Protein AF-A0AAP2DSG3-F1 (afdb_monomer)

pLDDT: mean 84.98, std 12.21, range [45.34, 97.38]

Foldseek 3Di:
DDDDAFPCRQCPDPVCPVVVVVVVVVVLVVQLVVVCVVVVWDKDKDADPDCPQQFGIWIATPVRAIEGEHEAEDEPVDPDFWDKGFLQQQFDALVCQLLLVADSVLHHNHHYWYKYWYWYQDRVVRDIDIWIWIDHNLLLCLCCPPVVDPLSVVQSVVSRVVDRIDIGGPVSIQTDDGSNLVCVCSPPPPPDCLVVLSSLLSCLVNNPDDDPVCVVVNVVSSVVNVVSSVVD

Organism: NCBI:txid2782349

Nearest PDB structures (foldseek):
  1b96-assembly1_B  TM=4.500E-01  e=2.497E-03  Escherichia coli
  1suz-assembly1_A  TM=4.635E-01  e=6.061E-03  Escherichia coli
  1b97-assembly1_B  TM=4.432E-01  e=5.714E-03  Escherichia coli
  4qbn-assembly1_A  TM=4.841E-01  e=3.182E-01  Salmonella phage SETP3
  3dnx-assembly1_A-2  TM=7.212E-01  e=1.875E+00  Ruegeria pomeroyi

Sequence (232 aa):
MSRKVSIREYITMPGNTLVREDFTTSYIINEIKLFAIIKQRRIKIYEQEIDIEGCDLIIEDDTDLARKFQLKSVIEGGKRKSFEIHSSILLPDIFRCSDYGFDNVICPRTMGGVIMLVIHPNEKEKKVSLTYRYTDFNVISYLANYKKQIPAIGLIKKLMSQDRKVDLPSSLFIPLSSAGSLLRIAGFFNECEFDYWCNQFNKLHYGRQQSRDREGEIQNLLGKMSTYIEGL

Secondary structure (DSSP, 8-state):
------HHHHHH-GGGHHHHHHHHHHHHHHHHHHHHHHTT---EEEE-SS-SSS-SEEEE-TTS-EEEEEEEEEETT----EEEEEGGGGSPPTTTGGGGT--GGGS-SS-EEEEEEEEEEETTTTEEEEEEEEE-HHHHHHHHHTS--HHHHHHHHHHHTT-SEEEEEGGGPEEESSHHHHHHHTTTT----HHHHHHHHHHHHHSS---TTHHHHHHHHHHHHHHHHHT-

Structure (mmCIF, N/CA/C/O backbone):
data_AF-A0AAP2DSG3-F1
#
_entry.id   AF-A0AAP2DSG3-F1
#
loop_
_atom_site.group_PDB
_atom_site.id
_atom_site.type_symbol
_atom_site.label_atom_id
_atom_site.label_alt_id
_atom_site.label_comp_id
_atom_site.label_asym_id
_atom_site.label_entity_id
_atom_site.label_seq_id
_atom_site.pdbx_PDB_ins_code
_atom_site.Cartn_x
_atom_site.Cartn_y
_atom_site.Cartn_z
_atom_site.occupancy
_atom_site.B_iso_or_equiv
_atom_site.auth_seq_id
_atom_site.auth_comp_id
_atom_site.auth_asym_id
_atom_site.auth_atom_id
_atom_site.pdbx_PDB_model_num
ATOM 1 N N . MET A 1 1 ? -22.970 -8.724 35.663 1.00 45.34 1 MET A N 1
ATOM 2 C CA . MET A 1 1 ? -22.621 -7.456 34.983 1.00 45.34 1 MET A CA 1
ATOM 3 C C . MET A 1 1 ? -21.504 -7.743 33.998 1.00 45.34 1 MET A C 1
ATOM 5 O O . MET A 1 1 ? -20.474 -8.249 34.422 1.00 45.34 1 MET A O 1
ATOM 9 N N . SER A 1 2 ? -21.722 -7.504 32.703 1.00 59.31 2 SER A N 1
ATOM 10 C CA . SER A 1 2 ? -20.669 -7.688 31.695 1.00 59.31 2 SER A CA 1
ATOM 11 C C . SER A 1 2 ? -19.570 -6.642 31.906 1.00 59.31 2 SER A C 1
ATOM 13 O O . SER A 1 2 ? -19.870 -5.450 32.022 1.00 59.31 2 SER A O 1
ATOM 15 N N . ARG A 1 3 ? -18.311 -7.082 32.010 1.00 75.12 3 ARG A N 1
ATOM 16 C CA . ARG A 1 3 ? -17.147 -6.193 32.126 1.00 75.12 3 ARG A CA 1
ATOM 17 C C . ARG A 1 3 ? -17.094 -5.319 30.871 1.00 75.12 3 ARG A C 1
ATOM 19 O O . ARG A 1 3 ? -17.002 -5.846 29.768 1.00 75.12 3 ARG A O 1
ATOM 26 N N . LYS A 1 4 ? -17.140 -3.991 31.030 1.00 77.50 4 LYS A N 1
ATOM 27 C CA . LYS A 1 4 ? -16.898 -3.069 29.912 1.00 77.50 4 LYS A CA 1
ATOM 28 C C . LYS A 1 4 ? -15.439 -3.212 29.479 1.00 77.50 4 LYS A C 1
ATOM 30 O O . LYS A 1 4 ? -14.542 -2.898 30.255 1.00 77.50 4 LYS A O 1
ATOM 35 N N . VAL A 1 5 ? -15.239 -3.726 28.273 1.00 82.50 5 VAL A N 1
ATOM 36 C CA . VAL A 1 5 ? -13.934 -3.845 27.613 1.00 82.50 5 VAL A CA 1
ATOM 37 C C . VAL A 1 5 ? -13.588 -2.486 27.000 1.00 82.50 5 VAL A C 1
ATOM 39 O O . VAL A 1 5 ? -14.473 -1.827 26.445 1.00 82.50 5 VAL A O 1
ATOM 42 N N . SER A 1 6 ? -12.340 -2.033 27.137 1.00 86.81 6 SER A N 1
ATOM 43 C CA . SER A 1 6 ? -11.889 -0.782 26.504 1.00 86.81 6 SER A CA 1
ATOM 44 C C . SER A 1 6 ? -11.794 -0.926 24.978 1.00 86.81 6 SER A C 1
ATOM 46 O O . SER A 1 6 ? -11.780 -2.043 24.456 1.00 86.81 6 SER A O 1
ATOM 48 N N . ILE A 1 7 ? -11.724 0.181 24.230 1.00 85.94 7 ILE A N 1
ATOM 49 C CA . ILE A 1 7 ? -11.651 0.113 22.756 1.00 85.94 7 ILE A CA 1
ATOM 50 C C . ILE A 1 7 ? -10.361 -0.588 22.322 1.00 85.94 7 ILE A C 1
ATOM 52 O O . ILE A 1 7 ? -10.379 -1.461 21.455 1.00 85.94 7 ILE A O 1
ATOM 56 N N . ARG A 1 8 ? -9.238 -0.246 22.957 1.00 86.25 8 ARG A N 1
ATOM 57 C CA . ARG A 1 8 ? -7.937 -0.863 22.716 1.00 86.25 8 ARG A CA 1
ATOM 58 C C . ARG A 1 8 ? -7.942 -2.335 23.086 1.00 86.25 8 ARG A C 1
ATOM 60 O O . ARG A 1 8 ? -7.390 -3.135 22.336 1.00 86.25 8 ARG A O 1
ATOM 67 N N . GLU A 1 9 ? -8.550 -2.710 24.209 1.00 87.38 9 GLU A N 1
ATOM 68 C CA . GLU A 1 9 ? -8.690 -4.123 24.568 1.00 87.38 9 GLU A CA 1
ATOM 69 C C . GLU A 1 9 ? -9.501 -4.857 23.495 1.00 87.38 9 GLU A C 1
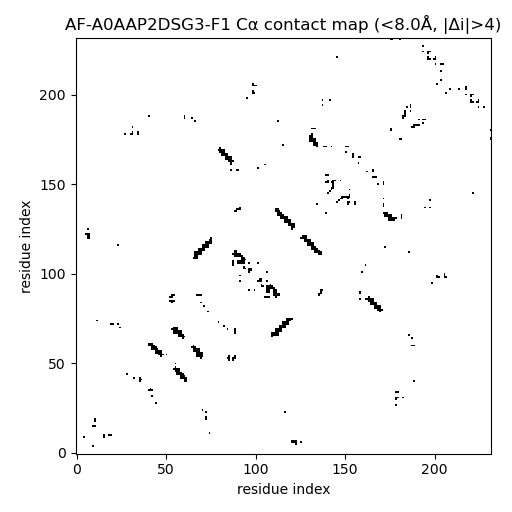ATOM 71 O O . GLU A 1 9 ? -9.017 -5.841 22.948 1.00 87.38 9 GLU A O 1
ATOM 76 N N . TYR A 1 10 ? -10.665 -4.332 23.102 1.00 88.62 10 TYR A N 1
ATOM 77 C CA . TYR A 1 10 ? -11.526 -4.969 22.106 1.00 88.62 10 TYR A CA 1
ATOM 78 C C . TYR A 1 10 ? -10.825 -5.121 20.751 1.00 88.62 10 TYR A C 1
ATOM 80 O O . TYR A 1 10 ? -10.826 -6.200 20.164 1.00 88.62 10 TYR A O 1
ATOM 88 N N . ILE A 1 11 ? -10.156 -4.075 20.267 1.00 86.06 11 ILE A N 1
ATOM 89 C CA . ILE A 1 11 ? -9.447 -4.109 18.985 1.00 86.06 11 ILE A CA 1
ATOM 90 C C . ILE A 1 11 ? -8.210 -5.009 19.053 1.00 86.06 11 ILE A C 1
ATOM 92 O O . ILE A 1 11 ? -7.900 -5.654 18.061 1.00 86.06 11 ILE A O 1
ATOM 96 N N . THR A 1 12 ? -7.499 -5.110 20.179 1.00 85.62 12 THR A N 1
ATOM 97 C CA . THR A 1 12 ? -6.291 -5.959 20.276 1.00 85.62 12 THR A CA 1
ATOM 98 C C . THR A 1 12 ? -6.597 -7.445 20.492 1.00 85.62 12 THR A C 1
ATOM 100 O O . THR A 1 12 ? -5.692 -8.269 20.346 1.00 85.62 12 THR A O 1
ATOM 103 N N . MET A 1 13 ? -7.846 -7.817 20.797 1.00 88.94 13 MET A N 1
ATOM 104 C CA . MET A 1 13 ? -8.220 -9.214 21.030 1.00 88.94 13 MET A CA 1
ATOM 105 C C . MET A 1 13 ? -7.909 -10.104 19.809 1.00 88.94 13 MET A C 1
ATOM 107 O O . MET A 1 13 ? -8.277 -9.756 18.678 1.00 88.94 13 MET A O 1
ATOM 111 N N . PRO A 1 14 ? -7.271 -11.278 20.007 1.00 84.38 14 PRO A N 1
ATOM 112 C CA . PRO A 1 14 ? -6.975 -12.212 18.920 1.00 84.38 14 PRO A CA 1
ATOM 113 C C . PRO A 1 14 ? -8.212 -12.654 18.131 1.00 84.38 14 PRO A C 1
ATOM 115 O O . PRO A 1 14 ? -8.128 -12.784 16.918 1.00 84.38 14 PRO A O 1
ATOM 118 N N . GLY A 1 15 ? -9.364 -12.813 18.793 1.00 87.31 15 GLY A N 1
ATOM 119 C CA . GLY A 1 15 ? -10.626 -13.201 18.146 1.00 87.31 15 GLY A CA 1
ATOM 120 C C . GLY A 1 15 ? -11.288 -12.110 17.297 1.00 87.31 15 GLY A C 1
ATOM 121 O O . GLY A 1 15 ? -12.233 -12.402 16.578 1.00 87.31 15 GLY A O 1
ATOM 122 N N . ASN A 1 16 ? -10.788 -10.872 17.346 1.00 89.12 16 ASN A N 1
ATOM 123 C CA . ASN A 1 16 ? -11.373 -9.726 16.645 1.00 89.12 16 ASN A CA 1
ATOM 124 C C . ASN A 1 16 ? -10.567 -9.329 15.395 1.00 89.12 16 ASN A C 1
ATOM 126 O O . ASN A 1 16 ? -10.568 -8.165 15.003 1.00 89.12 16 ASN A O 1
ATOM 130 N N . THR A 1 17 ? -9.844 -10.270 14.776 1.00 86.88 17 THR A N 1
ATOM 131 C CA . THR A 1 17 ? -9.123 -10.039 13.508 1.00 86.88 17 THR A CA 1
ATOM 132 C C . THR A 1 17 ? -10.053 -9.561 12.401 1.00 86.88 17 THR A C 1
ATOM 134 O O . THR A 1 17 ? -9.788 -8.504 11.842 1.00 86.88 17 THR A O 1
ATOM 137 N N . LEU A 1 18 ? -11.166 -10.264 12.178 1.00 88.38 18 LEU A N 1
ATOM 138 C CA . LEU A 1 18 ? -12.148 -9.920 11.143 1.00 88.38 18 LEU A CA 1
ATOM 139 C C . LEU A 1 18 ? -12.753 -8.535 11.383 1.00 88.38 18 LEU A C 1
ATOM 141 O O . LEU A 1 18 ? -12.786 -7.703 10.492 1.00 88.38 18 LEU A O 1
ATOM 145 N N . VAL A 1 19 ? -13.103 -8.226 12.635 1.00 90.38 19 VAL A N 1
ATOM 146 C CA . VAL A 1 19 ? -13.620 -6.898 13.003 1.00 90.38 19 VAL A CA 1
ATOM 147 C C . VAL A 1 19 ? -12.607 -5.794 12.693 1.00 90.38 19 VAL A C 1
ATOM 149 O O . VAL A 1 19 ? -12.988 -4.709 12.258 1.00 90.38 19 VAL A O 1
ATOM 152 N N . ARG A 1 20 ? -11.310 -6.041 12.929 1.00 90.44 20 ARG A N 1
ATOM 153 C CA . ARG A 1 20 ? -10.264 -5.081 12.558 1.00 90.44 20 ARG A CA 1
ATOM 154 C C . ARG A 1 20 ? -10.167 -4.921 11.051 1.00 90.44 20 ARG A C 1
ATOM 156 O O . ARG A 1 20 ? -10.049 -3.787 10.607 1.00 90.44 20 ARG A O 1
ATOM 163 N N . GLU A 1 21 ? -10.181 -6.023 10.312 1.00 90.88 21 GLU A N 1
ATOM 164 C CA . GLU A 1 21 ? -10.122 -6.029 8.850 1.00 90.88 21 GLU A CA 1
ATOM 165 C C . GLU A 1 21 ? -11.301 -5.236 8.276 1.00 90.88 21 GLU A C 1
ATOM 167 O O . GLU A 1 21 ? -11.056 -4.197 7.664 1.00 90.88 21 GLU A O 1
ATOM 172 N N . ASP A 1 22 ? -12.540 -5.594 8.626 1.00 92.00 22 ASP A N 1
ATOM 173 C CA . ASP A 1 22 ? -13.771 -4.907 8.210 1.00 92.00 22 ASP A CA 1
ATOM 174 C C . ASP A 1 22 ? -13.730 -3.405 8.512 1.00 92.00 22 ASP A C 1
ATOM 176 O O . ASP A 1 22 ? -14.037 -2.571 7.655 1.00 92.00 22 ASP A O 1
ATOM 180 N N . PHE A 1 23 ? -13.314 -3.043 9.732 1.00 93.06 23 PHE A N 1
ATOM 181 C CA . PHE A 1 23 ? -13.173 -1.649 10.143 1.00 93.06 23 PHE A CA 1
ATOM 182 C C . PHE A 1 23 ? -12.140 -0.910 9.288 1.00 93.06 23 PHE A C 1
ATOM 184 O O . PHE A 1 23 ? -12.427 0.173 8.779 1.00 93.06 23 PHE A O 1
ATOM 191 N N . THR A 1 24 ? -10.941 -1.475 9.124 1.00 94.38 24 THR A N 1
ATOM 192 C CA . THR A 1 24 ? -9.858 -0.824 8.376 1.00 94.38 24 THR A CA 1
ATOM 193 C C . THR A 1 24 ? -10.173 -0.699 6.890 1.00 94.38 24 THR A C 1
ATOM 195 O O . THR A 1 24 ? -9.924 0.362 6.317 1.00 94.38 24 THR A O 1
ATOM 198 N N . THR A 1 25 ? -10.776 -1.729 6.292 1.00 95.25 25 THR A N 1
ATOM 199 C CA . THR A 1 25 ? -11.212 -1.750 4.893 1.00 95.25 25 THR A CA 1
ATOM 200 C C . THR A 1 25 ? -12.323 -0.729 4.658 1.00 95.25 25 THR A C 1
ATOM 202 O O . THR A 1 25 ? -12.193 0.141 3.797 1.00 95.25 25 THR A O 1
ATOM 205 N N . SER A 1 26 ? -13.368 -0.734 5.490 1.00 95.75 26 SER A N 1
ATOM 206 C CA . SER A 1 26 ? -14.460 0.244 5.389 1.00 95.75 26 SER A CA 1
ATOM 207 C C . SER A 1 26 ? -13.960 1.681 5.549 1.00 95.75 26 SER A C 1
ATOM 209 O O . SER A 1 26 ? -14.385 2.580 4.820 1.00 95.75 26 SER A O 1
ATOM 211 N N . TYR A 1 27 ? -13.039 1.910 6.492 1.00 95.62 27 TYR A N 1
ATOM 212 C CA . TYR A 1 27 ? -12.462 3.228 6.740 1.00 95.62 27 TYR A CA 1
ATOM 213 C C . TYR A 1 27 ? -11.725 3.760 5.507 1.00 95.62 27 TYR A C 1
ATOM 215 O O . TYR A 1 27 ? -12.037 4.851 5.029 1.00 95.62 27 TYR A O 1
ATOM 223 N N . ILE A 1 28 ? -10.791 2.981 4.948 1.00 96.12 28 ILE A N 1
ATOM 224 C CA . ILE A 1 28 ? -10.000 3.442 3.804 1.00 96.12 28 ILE A CA 1
ATOM 225 C C . ILE A 1 28 ? -10.840 3.627 2.543 1.00 96.12 28 ILE A C 1
ATOM 227 O O . ILE A 1 28 ? -10.642 4.602 1.823 1.00 96.12 28 ILE A O 1
ATOM 231 N N . ILE A 1 29 ? -11.818 2.751 2.295 1.00 96.94 29 ILE A N 1
ATOM 232 C CA . ILE A 1 29 ? -12.737 2.887 1.158 1.00 96.94 29 ILE A CA 1
ATOM 233 C C . ILE A 1 29 ? -13.493 4.215 1.234 1.00 96.94 29 ILE A C 1
ATOM 235 O O . ILE A 1 29 ? -13.596 4.926 0.231 1.00 96.94 29 ILE A O 1
ATOM 239 N N . ASN A 1 30 ? -14.010 4.567 2.413 1.00 96.88 30 ASN A N 1
ATOM 240 C CA . ASN A 1 30 ? -14.744 5.815 2.607 1.00 96.88 30 ASN A CA 1
ATOM 241 C C . ASN A 1 30 ? -13.848 7.042 2.417 1.00 96.88 30 ASN A C 1
ATOM 243 O O . ASN A 1 30 ? -14.241 7.977 1.723 1.00 96.88 30 ASN A O 1
ATOM 247 N N . GLU A 1 31 ? -12.635 7.017 2.964 1.00 96.38 31 GLU A N 1
ATOM 248 C CA . GLU A 1 31 ? -11.663 8.108 2.835 1.00 96.38 31 GLU A CA 1
ATOM 249 C C . GLU A 1 31 ? -11.232 8.328 1.378 1.00 96.38 31 GLU A C 1
ATOM 251 O O . GLU A 1 31 ? -11.170 9.464 0.902 1.00 96.38 31 GLU A O 1
ATOM 256 N N . ILE A 1 32 ? -11.008 7.243 0.632 1.00 96.31 32 ILE A N 1
ATOM 257 C CA . ILE A 1 32 ? -10.678 7.301 -0.795 1.00 96.31 32 ILE A CA 1
ATOM 258 C C . ILE A 1 32 ? -11.848 7.873 -1.604 1.00 96.31 32 ILE A C 1
ATOM 260 O O . ILE A 1 32 ? -11.647 8.764 -2.433 1.00 96.31 32 ILE A O 1
ATOM 264 N N . LYS A 1 33 ? -13.079 7.403 -1.357 1.00 96.50 33 LYS A N 1
ATOM 265 C CA . LYS A 1 33 ? -14.284 7.924 -2.025 1.00 96.50 33 LYS A CA 1
ATOM 266 C C . LYS A 1 33 ? -14.494 9.406 -1.725 1.00 96.50 33 LYS A C 1
ATOM 268 O O . LYS A 1 33 ? -14.782 10.173 -2.642 1.00 96.50 33 LYS A O 1
ATOM 273 N N . LEU A 1 34 ? -14.317 9.821 -0.470 1.00 95.88 34 LEU A N 1
ATOM 274 C CA . LEU A 1 34 ? -14.436 11.219 -0.067 1.00 95.88 34 LEU A CA 1
ATOM 275 C C . LEU A 1 34 ? -13.403 12.093 -0.786 1.00 95.88 34 LEU A C 1
ATOM 277 O O . LEU A 1 34 ? -13.755 13.141 -1.327 1.00 95.88 34 LEU A O 1
ATOM 281 N N . PHE A 1 35 ? -12.147 11.645 -0.859 1.00 94.06 35 PHE A N 1
ATOM 282 C CA . PHE A 1 35 ? -11.111 12.363 -1.597 1.00 94.06 35 PHE A CA 1
ATOM 283 C C . PHE A 1 35 ? -11.435 12.478 -3.094 1.00 94.06 35 PHE A C 1
ATOM 285 O O . PHE A 1 35 ? -11.302 13.560 -3.667 1.00 94.06 35 PHE A O 1
ATOM 292 N N . ALA A 1 36 ? -11.919 11.401 -3.719 1.00 93.12 36 ALA A N 1
ATOM 293 C CA . ALA A 1 36 ? -12.332 11.410 -5.122 1.00 93.12 36 ALA A CA 1
ATOM 294 C C . ALA A 1 36 ? -13.472 12.416 -5.385 1.00 93.12 36 ALA A C 1
ATOM 296 O O . ALA A 1 36 ? -13.414 13.167 -6.360 1.00 93.12 36 ALA A O 1
ATOM 297 N N . ILE A 1 37 ? -14.456 12.502 -4.478 1.00 94.56 37 ILE A N 1
ATOM 298 C CA . ILE A 1 37 ? -15.541 13.499 -4.533 1.00 94.56 37 ILE A CA 1
ATOM 299 C C . ILE A 1 37 ? -14.978 14.921 -4.467 1.00 94.56 37 ILE A C 1
ATOM 301 O O . ILE A 1 37 ? -15.331 15.754 -5.300 1.00 94.56 37 ILE A O 1
ATOM 305 N N . ILE A 1 38 ? -14.074 15.199 -3.519 1.00 92.38 38 ILE A N 1
ATOM 306 C CA . ILE A 1 38 ? -13.422 16.514 -3.385 1.00 92.38 38 ILE A CA 1
ATOM 307 C C . ILE A 1 38 ? -12.675 16.883 -4.674 1.00 92.38 38 ILE A C 1
ATOM 309 O O . ILE A 1 38 ? -12.707 18.034 -5.107 1.00 92.38 38 ILE A O 1
ATOM 313 N N . LYS A 1 39 ? -12.033 15.900 -5.312 1.00 90.12 39 LYS A N 1
ATOM 314 C CA . LYS A 1 39 ? -11.334 16.060 -6.593 1.00 90.12 39 LYS A CA 1
ATOM 315 C C . LYS A 1 39 ? -12.250 16.047 -7.817 1.00 90.12 39 LYS A C 1
ATOM 317 O O . LYS A 1 39 ? -11.742 16.200 -8.923 1.00 90.12 39 LYS A O 1
ATOM 322 N N . GLN A 1 40 ? -13.565 15.904 -7.637 1.00 92.94 40 GLN A N 1
ATOM 323 C CA . GLN A 1 40 ? -14.558 15.822 -8.715 1.00 92.94 40 GLN A CA 1
ATOM 324 C C . GLN A 1 40 ? -14.194 14.761 -9.763 1.00 92.94 40 GLN A C 1
ATOM 326 O O . GLN A 1 40 ? -14.302 14.971 -10.971 1.00 92.94 40 GLN A O 1
ATOM 331 N N . ARG A 1 41 ? -13.712 13.615 -9.288 1.00 91.31 41 ARG A N 1
ATOM 332 C CA . ARG A 1 41 ? -13.232 12.511 -10.115 1.00 91.31 41 ARG A CA 1
ATOM 333 C C . ARG A 1 41 ? -13.933 11.226 -9.713 1.00 91.31 41 ARG A C 1
ATOM 335 O O . ARG A 1 41 ? -14.322 11.042 -8.559 1.00 91.31 41 ARG A O 1
ATOM 342 N N . ARG A 1 42 ? -14.101 10.323 -10.675 1.00 91.38 42 ARG A N 1
ATOM 343 C CA . ARG A 1 42 ? -14.701 9.015 -10.424 1.00 91.38 42 ARG A CA 1
ATOM 344 C C . ARG A 1 42 ? -13.609 8.020 -10.054 1.00 91.38 42 ARG A C 1
ATOM 346 O O . ARG A 1 42 ? -12.619 7.908 -10.762 1.00 91.38 42 ARG A O 1
ATOM 353 N N . ILE A 1 43 ? -13.838 7.266 -8.985 1.00 94.75 43 ILE A N 1
ATOM 354 C CA . ILE A 1 43 ? -13.022 6.108 -8.630 1.00 94.75 43 ILE A CA 1
ATOM 355 C C . ILE A 1 43 ? -13.936 4.902 -8.428 1.00 94.75 43 ILE A C 1
ATOM 357 O O . ILE A 1 43 ? -15.034 5.030 -7.873 1.00 94.75 43 ILE A O 1
ATOM 361 N N . LYS A 1 44 ? -13.515 3.738 -8.907 1.00 96.06 44 LYS A N 1
ATOM 362 C CA . LYS A 1 44 ? -14.148 2.455 -8.609 1.00 96.06 44 LYS A CA 1
ATOM 363 C C . LYS A 1 44 ? -13.239 1.699 -7.656 1.00 96.06 44 LYS A C 1
ATOM 365 O O . LYS A 1 44 ? -12.022 1.726 -7.803 1.00 96.06 44 LYS A O 1
ATOM 370 N N . ILE A 1 45 ? -13.843 1.054 -6.669 1.00 96.44 45 ILE A N 1
ATOM 371 C CA . ILE A 1 45 ? -13.133 0.231 -5.697 1.00 96.44 45 ILE A CA 1
ATOM 372 C C . ILE A 1 45 ? -13.852 -1.107 -5.660 1.00 96.44 45 ILE A C 1
ATOM 374 O O . ILE A 1 45 ? -15.069 -1.133 -5.468 1.00 96.44 45 ILE A O 1
ATOM 378 N N . TYR A 1 46 ? -13.103 -2.182 -5.862 1.00 94.69 46 TYR A N 1
ATOM 379 C CA . TYR A 1 46 ? -13.591 -3.551 -5.797 1.00 94.69 46 TYR A CA 1
ATOM 380 C C . TYR A 1 46 ? -12.901 -4.249 -4.634 1.00 94.69 46 TYR A C 1
ATOM 382 O O . TYR A 1 46 ? -11.671 -4.276 -4.566 1.00 94.69 46 TYR A O 1
ATOM 390 N N . GLU A 1 47 ? -13.698 -4.800 -3.731 1.00 93.38 47 GLU A N 1
ATOM 391 C CA . GLU A 1 47 ? -13.230 -5.668 -2.655 1.00 93.38 47 GLU A CA 1
ATOM 392 C C . GLU A 1 47 ? -13.110 -7.093 -3.203 1.00 93.38 47 GLU A C 1
ATOM 394 O O . GLU A 1 47 ? -13.980 -7.558 -3.943 1.00 93.38 47 GLU A O 1
ATOM 399 N N . GLN A 1 48 ? -12.005 -7.770 -2.899 1.00 84.25 48 GLN A N 1
ATOM 400 C CA . GLN A 1 48 ? -11.792 -9.154 -3.315 1.00 84.25 48 GLN A CA 1
ATOM 401 C C . GLN A 1 48 ? -12.223 -10.093 -2.189 1.00 84.25 48 GLN A C 1
ATOM 403 O O . GLN A 1 48 ? -11.554 -10.200 -1.168 1.00 84.25 48 GLN A O 1
ATOM 408 N N . GLU A 1 49 ? -13.337 -10.799 -2.385 1.00 69.50 49 GLU A N 1
ATOM 409 C CA . GLU A 1 49 ? -13.824 -11.797 -1.419 1.00 69.50 49 GLU A CA 1
ATOM 410 C C . GLU A 1 49 ? -12.993 -13.093 -1.435 1.00 69.50 49 GLU A C 1
ATOM 412 O O . GLU A 1 49 ? -13.024 -13.869 -0.480 1.00 69.50 49 GLU A O 1
ATOM 417 N N . ILE A 1 50 ? -12.251 -13.345 -2.521 1.00 68.62 50 ILE A N 1
ATOM 418 C CA . ILE A 1 50 ? -11.454 -14.560 -2.705 1.00 68.62 50 ILE A CA 1
ATOM 419 C C . ILE A 1 50 ? -9.982 -14.180 -2.870 1.00 68.62 50 ILE A C 1
ATOM 421 O O . ILE A 1 50 ? -9.609 -13.499 -3.824 1.00 68.62 50 ILE A O 1
ATOM 425 N N . ASP A 1 51 ? -9.133 -14.686 -1.972 1.00 67.06 51 ASP A N 1
ATOM 426 C CA . ASP A 1 51 ? -7.680 -14.459 -1.960 1.00 67.06 51 ASP A CA 1
ATOM 427 C C . ASP A 1 51 ? -6.957 -15.282 -3.051 1.00 67.06 51 ASP A C 1
ATOM 429 O O . ASP A 1 51 ? -6.158 -16.182 -2.782 1.00 67.06 51 ASP A O 1
ATOM 433 N N . ILE A 1 52 ? -7.299 -15.033 -4.318 1.00 66.88 52 ILE A N 1
ATOM 434 C CA . ILE A 1 52 ? -6.692 -15.712 -5.476 1.00 66.88 52 ILE A CA 1
ATOM 435 C C . ILE A 1 52 ? -5.348 -15.064 -5.828 1.00 66.88 52 ILE A C 1
ATOM 437 O O . ILE A 1 52 ? -4.390 -15.758 -6.173 1.00 66.88 52 ILE A O 1
ATOM 441 N N . GLU A 1 53 ? -5.264 -13.737 -5.720 1.00 69.88 53 GLU A N 1
ATOM 442 C CA . GLU A 1 53 ? -4.131 -12.943 -6.212 1.00 69.88 53 GLU A CA 1
ATOM 443 C C . GLU A 1 53 ? -3.366 -12.190 -5.112 1.00 69.88 53 GLU A C 1
ATOM 445 O O . GLU A 1 53 ? -2.445 -11.429 -5.419 1.00 69.88 53 GLU A O 1
ATOM 450 N N . GLY A 1 54 ? -3.706 -12.400 -3.836 1.00 82.81 54 GLY A N 1
ATOM 451 C CA . GLY A 1 54 ? -3.001 -11.765 -2.724 1.00 82.81 54 GLY A CA 1
ATOM 452 C C . GLY A 1 54 ? -3.313 -10.281 -2.526 1.00 82.81 54 GLY A C 1
ATOM 453 O O . GLY A 1 54 ? -2.552 -9.612 -1.828 1.00 82.81 54 GLY A O 1
ATOM 454 N N . CYS A 1 55 ? -4.376 -9.750 -3.141 1.00 90.50 55 CYS A N 1
ATOM 455 C CA . CYS A 1 55 ? -4.852 -8.381 -2.934 1.00 90.50 55 CYS A CA 1
ATOM 456 C C . CYS A 1 55 ? -6.235 -8.359 -2.286 1.00 90.50 55 CYS A C 1
ATOM 458 O O . CYS A 1 55 ? -7.079 -9.192 -2.598 1.00 90.50 55 CYS A O 1
ATOM 460 N N . ASP A 1 56 ? -6.471 -7.338 -1.469 1.00 93.12 56 ASP A N 1
ATOM 461 C CA . ASP A 1 56 ? -7.741 -7.105 -0.782 1.00 93.12 56 ASP A CA 1
ATOM 462 C C . ASP A 1 56 ? -8.601 -6.076 -1.538 1.00 93.12 56 ASP A C 1
ATOM 464 O O . ASP A 1 56 ? -9.826 -6.180 -1.563 1.00 93.12 56 ASP A O 1
ATOM 468 N N . LEU A 1 57 ? -7.963 -5.098 -2.200 1.00 94.69 57 LEU A N 1
ATOM 469 C CA . LEU A 1 57 ? -8.634 -4.046 -2.969 1.00 94.69 57 LEU A CA 1
ATOM 470 C C . LEU A 1 57 ? -8.093 -3.938 -4.395 1.00 94.69 57 LEU A C 1
ATOM 472 O O . LEU A 1 57 ? -6.887 -4.013 -4.626 1.00 94.69 57 LEU A O 1
ATOM 476 N N . ILE A 1 58 ? -8.979 -3.636 -5.338 1.00 94.81 58 ILE A N 1
ATOM 477 C CA . ILE A 1 58 ? -8.626 -3.121 -6.664 1.00 94.81 58 ILE A CA 1
ATOM 478 C C . ILE A 1 58 ? -9.226 -1.729 -6.796 1.00 94.81 58 ILE A C 1
ATOM 480 O O . ILE A 1 58 ? -10.418 -1.541 -6.558 1.00 94.81 58 ILE A O 1
ATOM 484 N N . ILE A 1 59 ? -8.402 -0.755 -7.166 1.00 95.56 59 ILE A N 1
ATOM 485 C CA . ILE A 1 59 ? -8.824 0.629 -7.377 1.00 95.56 59 ILE A CA 1
ATOM 486 C C . ILE A 1 59 ? -8.621 0.980 -8.845 1.00 95.56 59 ILE A C 1
ATOM 488 O O . ILE A 1 59 ? -7.546 0.729 -9.388 1.00 95.56 59 ILE A O 1
ATOM 492 N N . GLU A 1 60 ? -9.642 1.568 -9.462 1.00 94.44 60 GLU A N 1
ATOM 493 C CA . GLU A 1 60 ? -9.625 2.035 -10.850 1.00 94.44 60 GLU A CA 1
ATOM 494 C C . GLU A 1 60 ? -10.095 3.489 -10.934 1.00 94.44 60 GLU A C 1
ATOM 496 O O . GLU A 1 60 ? -11.090 3.852 -10.297 1.00 94.44 60 GLU A O 1
ATOM 501 N N . ASP A 1 61 ? -9.423 4.314 -11.736 1.00 90.69 61 ASP A N 1
ATOM 502 C CA . ASP A 1 61 ? -9.909 5.651 -12.094 1.00 90.69 61 ASP A CA 1
ATOM 503 C C . ASP A 1 61 ? -10.539 5.695 -13.499 1.00 90.69 61 ASP A C 1
ATOM 505 O O . ASP A 1 61 ? -10.858 4.668 -14.101 1.00 90.69 61 ASP A O 1
ATOM 509 N N . ASP A 1 62 ? -10.818 6.900 -13.992 1.00 86.50 62 ASP A N 1
ATOM 510 C CA . ASP A 1 62 ? -11.408 7.160 -15.305 1.00 86.50 62 ASP A CA 1
ATOM 511 C C . ASP A 1 62 ? -10.382 7.214 -16.452 1.00 86.50 62 ASP A C 1
ATOM 513 O O . ASP A 1 62 ? -10.768 7.446 -17.596 1.00 86.50 62 ASP A O 1
ATOM 517 N N . THR A 1 63 ? -9.099 6.975 -16.164 1.00 83.50 63 THR A N 1
ATOM 518 C CA . THR A 1 63 ? -7.985 6.975 -17.128 1.00 83.50 63 THR A CA 1
ATOM 519 C C . THR A 1 63 ? -7.463 5.573 -17.447 1.00 83.50 63 THR A C 1
ATOM 521 O O . THR A 1 63 ? -6.354 5.422 -17.956 1.00 83.50 63 THR A O 1
ATOM 524 N N . ASP A 1 64 ? -8.254 4.545 -17.128 1.00 82.12 64 ASP A N 1
ATOM 525 C CA . ASP A 1 64 ? -7.889 3.124 -17.201 1.00 82.12 64 ASP A CA 1
ATOM 526 C C . ASP A 1 64 ? -6.699 2.735 -16.299 1.00 82.12 64 ASP A C 1
ATOM 528 O O . ASP A 1 64 ? -6.156 1.629 -16.407 1.00 82.12 64 ASP A O 1
ATOM 532 N N . LEU A 1 65 ? -6.299 3.602 -15.357 1.00 88.12 65 LEU A N 1
ATOM 533 C CA . LEU A 1 65 ? -5.336 3.232 -14.330 1.00 88.12 65 LEU A CA 1
ATOM 534 C C . LEU A 1 65 ? -6.026 2.321 -13.316 1.00 88.12 65 LEU A C 1
ATOM 536 O O . LEU A 1 65 ? -6.918 2.744 -12.583 1.00 88.12 65 LEU A O 1
ATOM 540 N N . ALA A 1 66 ? -5.549 1.083 -13.239 1.00 91.75 66 ALA A N 1
ATOM 541 C CA . ALA A 1 66 ? -5.908 0.130 -12.201 1.00 91.75 66 ALA A CA 1
ATOM 542 C C . ALA A 1 66 ? -4.702 -0.144 -11.295 1.00 91.75 66 ALA A C 1
ATOM 544 O O . ALA A 1 66 ? -3.558 -0.193 -11.761 1.00 91.75 66 ALA A O 1
ATOM 545 N N . ARG A 1 67 ? -4.941 -0.367 -10.001 1.00 93.06 67 ARG A N 1
ATOM 546 C CA . ARG A 1 67 ? -3.928 -0.836 -9.043 1.00 93.06 67 ARG A CA 1
ATOM 547 C C . ARG A 1 67 ? -4.531 -1.850 -8.079 1.00 93.06 67 ARG A C 1
ATOM 549 O O . ARG A 1 67 ? -5.657 -1.674 -7.613 1.00 93.06 67 ARG A O 1
ATOM 556 N N . LYS A 1 68 ? -3.759 -2.894 -7.770 1.00 94.69 68 LYS A N 1
ATOM 557 C CA . LYS A 1 68 ? -4.111 -3.923 -6.779 1.00 94.69 68 LYS A CA 1
ATOM 558 C C . LYS A 1 68 ? -3.428 -3.610 -5.453 1.00 94.69 68 LYS A C 1
ATOM 560 O O . LYS A 1 68 ? -2.219 -3.400 -5.429 1.00 94.69 68 LYS A O 1
ATOM 565 N N . PHE A 1 69 ? -4.163 -3.619 -4.352 1.00 95.50 69 PHE A N 1
ATOM 566 C CA . PHE A 1 69 ? -3.612 -3.343 -3.032 1.00 95.50 69 PHE A CA 1
ATOM 567 C C . PHE A 1 69 ? -3.823 -4.503 -2.084 1.00 95.50 69 PHE A C 1
ATOM 569 O O . PHE A 1 69 ? -4.938 -5.000 -1.937 1.00 95.50 69 PHE A O 1
ATOM 576 N N . GLN A 1 70 ? -2.753 -4.881 -1.393 1.00 95.31 70 GLN A N 1
ATOM 577 C CA . GLN A 1 70 ? -2.867 -5.677 -0.182 1.00 95.31 70 GLN A CA 1
ATOM 578 C C . GLN A 1 70 ? -2.915 -4.739 1.028 1.00 95.31 70 GLN A C 1
ATOM 580 O O . GLN A 1 70 ? -2.065 -3.859 1.190 1.00 95.31 70 GLN A O 1
ATOM 585 N N . LEU A 1 71 ? -3.910 -4.915 1.884 1.00 95.12 71 LEU A N 1
ATOM 586 C CA . LEU A 1 71 ? -4.082 -4.189 3.125 1.00 95.12 71 LEU A CA 1
ATOM 587 C C . LEU A 1 71 ? -3.398 -4.939 4.264 1.00 95.12 71 LEU A C 1
ATOM 589 O O . LEU A 1 71 ? -3.468 -6.161 4.407 1.00 95.12 71 LEU A O 1
ATOM 593 N N . LYS A 1 72 ? -2.728 -4.182 5.124 1.00 94.69 72 LYS A N 1
ATOM 594 C CA . LYS A 1 72 ? -2.230 -4.656 6.413 1.00 94.69 72 LYS A CA 1
ATOM 595 C C . LYS A 1 72 ? -2.644 -3.670 7.483 1.00 94.69 72 LYS A C 1
ATOM 597 O O . LYS A 1 72 ? -2.659 -2.466 7.256 1.00 94.69 72 LYS A O 1
ATOM 602 N N . SER A 1 73 ? -2.933 -4.166 8.677 1.00 93.62 73 SER A N 1
ATOM 603 C CA . SER A 1 73 ? -3.217 -3.310 9.822 1.00 93.62 73 SER A CA 1
ATOM 604 C C . SER A 1 73 ? -2.297 -3.626 10.992 1.00 93.62 73 SER A C 1
ATOM 606 O O . SER A 1 73 ? -1.918 -4.775 11.246 1.00 93.62 73 SER A O 1
ATOM 608 N N . VAL A 1 74 ? -1.903 -2.573 11.700 1.00 93.25 74 VAL A N 1
ATOM 609 C CA . VAL A 1 74 ? -1.159 -2.655 12.956 1.00 93.25 74 VAL A CA 1
ATOM 610 C C . VAL A 1 74 ? -1.765 -1.706 13.962 1.00 93.25 74 VAL A C 1
ATOM 612 O O . VAL A 1 74 ? -2.284 -0.655 13.616 1.00 93.25 74 VAL A O 1
ATOM 615 N N . ILE A 1 75 ? -1.677 -2.071 15.231 1.00 92.12 75 ILE A N 1
ATOM 616 C CA . ILE A 1 75 ? -2.091 -1.205 16.328 1.00 92.12 75 ILE A CA 1
ATOM 617 C C . ILE A 1 75 ? -0.864 -0.424 16.783 1.00 92.12 75 ILE A C 1
ATOM 619 O O . ILE A 1 75 ? 0.236 -0.982 16.844 1.00 92.12 75 ILE A O 1
ATOM 623 N N . GLU A 1 76 ? -1.039 0.853 17.106 1.00 90.88 76 GLU A N 1
ATOM 624 C CA . GLU A 1 76 ? 0.027 1.694 17.641 1.00 90.88 76 GLU A CA 1
ATOM 625 C C . GLU A 1 76 ? 0.728 1.034 18.848 1.00 90.88 76 GLU A C 1
ATOM 627 O O . GLU A 1 76 ? 0.098 0.529 19.787 1.00 90.88 76 GLU A O 1
ATOM 632 N N . GLY A 1 77 ? 2.064 1.011 18.797 1.00 85.81 77 GLY A N 1
ATOM 633 C CA . GLY A 1 77 ? 2.913 0.315 19.771 1.00 85.81 77 GLY A CA 1
ATOM 634 C C . GLY A 1 77 ? 3.011 -1.204 19.568 1.00 85.81 77 GLY A C 1
ATOM 635 O O . GLY A 1 77 ? 3.636 -1.893 20.376 1.00 85.81 77 GLY A O 1
ATOM 636 N N . GLY A 1 78 ? 2.411 -1.748 18.506 1.00 84.75 78 GLY A N 1
ATOM 637 C CA . GLY A 1 78 ? 2.522 -3.154 18.133 1.00 84.75 78 GLY A CA 1
ATOM 638 C C . GLY A 1 78 ? 3.957 -3.571 17.786 1.00 84.75 78 GLY A C 1
ATOM 639 O O . GLY A 1 78 ? 4.757 -2.783 17.288 1.00 84.75 78 GLY A O 1
ATOM 640 N N . LYS A 1 79 ? 4.285 -4.846 18.031 1.00 82.81 79 LYS A N 1
ATOM 641 C CA . LYS A 1 79 ? 5.638 -5.403 17.825 1.00 82.81 79 LYS A CA 1
ATOM 642 C C . LYS A 1 79 ? 5.875 -6.010 16.438 1.00 82.81 79 LYS A C 1
ATOM 644 O O . LYS A 1 79 ? 6.974 -6.499 16.188 1.00 82.81 79 LYS A O 1
ATOM 649 N N . ARG A 1 80 ? 4.867 -6.052 15.559 1.00 88.19 80 ARG A N 1
ATOM 650 C CA . ARG A 1 80 ? 4.996 -6.686 14.238 1.00 88.19 80 ARG A CA 1
ATOM 651 C C . ARG A 1 80 ? 5.970 -5.874 13.378 1.00 88.19 80 ARG A C 1
ATOM 653 O O . ARG A 1 80 ? 5.725 -4.702 13.119 1.00 88.19 80 ARG A O 1
ATOM 660 N N . LYS A 1 81 ? 7.077 -6.505 12.979 1.00 91.75 81 LYS A N 1
ATOM 661 C CA . LYS A 1 81 ? 8.169 -5.869 12.219 1.00 91.75 81 LYS A CA 1
ATOM 662 C C . LYS A 1 81 ? 8.121 -6.163 10.724 1.00 91.75 81 LYS A C 1
ATOM 664 O O . LYS A 1 81 ? 8.843 -5.525 9.964 1.00 91.75 81 LYS A O 1
ATOM 669 N N . SER A 1 82 ? 7.311 -7.128 10.313 1.00 95.19 82 SER A N 1
ATOM 670 C CA . SER A 1 82 ? 7.219 -7.557 8.928 1.00 95.19 82 SER A CA 1
ATOM 671 C C . SER A 1 82 ? 5.884 -8.238 8.637 1.00 95.19 82 SER A C 1
ATOM 673 O O . SER A 1 82 ? 5.129 -8.581 9.558 1.00 95.19 82 SER A O 1
ATOM 675 N N . PHE A 1 83 ? 5.582 -8.376 7.351 1.00 95.25 83 PHE A N 1
ATOM 676 C CA . PHE A 1 83 ? 4.356 -8.978 6.849 1.00 95.25 83 PHE A CA 1
ATOM 677 C C . PHE A 1 83 ? 4.682 -9.924 5.710 1.00 95.25 83 PHE A C 1
ATOM 679 O O . PHE A 1 83 ? 5.440 -9.572 4.814 1.00 95.25 83 PHE A O 1
ATOM 686 N N . GLU A 1 84 ? 4.039 -11.082 5.700 1.00 94.94 84 GLU A N 1
ATOM 687 C CA . GLU A 1 84 ? 4.048 -11.940 4.527 1.00 94.94 84 GLU A CA 1
ATOM 688 C C . GLU A 1 84 ? 3.116 -11.341 3.458 1.00 94.94 84 GLU A C 1
ATOM 690 O O . GLU A 1 84 ? 1.935 -11.089 3.724 1.00 94.94 84 GLU A O 1
ATOM 695 N N . ILE A 1 85 ? 3.671 -11.079 2.275 1.00 94.62 85 ILE A N 1
ATOM 696 C CA . ILE A 1 85 ? 3.012 -10.429 1.136 1.00 94.62 85 ILE A CA 1
ATOM 697 C C . ILE A 1 85 ? 3.148 -11.321 -0.089 1.00 94.62 85 ILE A C 1
ATOM 699 O O . ILE A 1 85 ? 4.197 -11.937 -0.296 1.00 94.62 85 ILE A O 1
ATOM 703 N N . HIS A 1 86 ? 2.102 -11.391 -0.912 1.00 92.31 86 HIS A N 1
ATOM 704 C CA . HIS A 1 86 ? 2.193 -12.094 -2.188 1.00 92.31 86 HIS A CA 1
ATOM 705 C C . HIS A 1 86 ? 3.126 -11.316 -3.123 1.00 92.31 86 HIS A C 1
ATOM 707 O O . HIS A 1 86 ? 2.925 -10.123 -3.350 1.00 92.31 86 HIS A O 1
ATOM 713 N N . SER A 1 87 ? 4.166 -11.964 -3.648 1.00 92.38 87 SER A N 1
ATOM 714 C CA . SER A 1 87 ? 5.245 -11.262 -4.355 1.00 92.38 87 SER A CA 1
ATOM 715 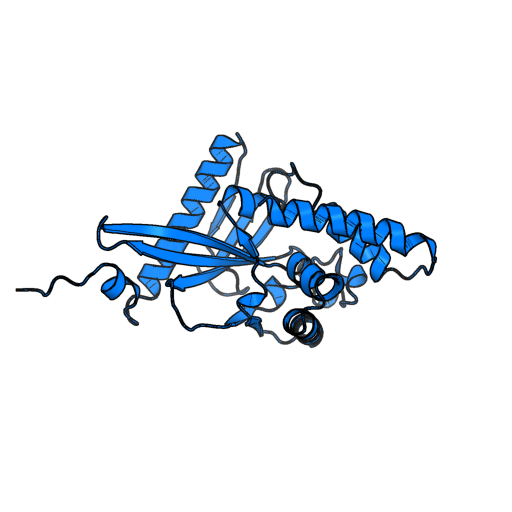C C . SER A 1 87 ? 4.749 -10.486 -5.570 1.00 92.38 87 SER A C 1
ATOM 717 O O . SER A 1 87 ? 5.228 -9.381 -5.800 1.00 92.38 87 SER A O 1
ATOM 719 N N . SER A 1 88 ? 3.725 -10.990 -6.269 1.00 91.00 88 SER A N 1
ATOM 720 C CA . SER A 1 88 ? 3.104 -10.315 -7.419 1.00 91.00 88 SER A CA 1
ATOM 721 C C . SER A 1 88 ? 2.566 -8.914 -7.117 1.00 91.00 88 SER A C 1
ATOM 723 O O . SER A 1 88 ? 2.480 -8.104 -8.032 1.00 91.00 88 SER A O 1
ATOM 725 N N . ILE A 1 89 ? 2.226 -8.602 -5.860 1.00 93.56 89 ILE A N 1
ATOM 726 C CA . ILE A 1 89 ? 1.783 -7.260 -5.446 1.00 93.56 89 ILE A CA 1
ATOM 727 C C . ILE A 1 89 ? 2.943 -6.262 -5.454 1.00 93.56 89 ILE A C 1
ATOM 729 O O . ILE A 1 89 ? 2.741 -5.072 -5.670 1.00 93.56 89 ILE A O 1
ATOM 733 N N . LEU A 1 90 ? 4.161 -6.748 -5.229 1.00 94.69 90 LEU A N 1
ATOM 734 C CA . LEU A 1 90 ? 5.377 -5.949 -5.140 1.00 94.69 90 LEU A CA 1
ATOM 735 C C . LEU A 1 90 ? 6.246 -6.067 -6.392 1.00 94.69 90 LEU A C 1
ATOM 737 O O . LEU A 1 90 ? 7.397 -5.651 -6.352 1.00 94.69 90 LEU A O 1
ATOM 741 N N . LEU A 1 91 ? 5.747 -6.650 -7.483 1.00 93.19 91 LEU A N 1
ATOM 742 C CA . LEU A 1 91 ? 6.473 -6.677 -8.749 1.00 93.19 91 LEU A CA 1
ATOM 743 C C . LEU A 1 91 ? 6.196 -5.401 -9.563 1.00 93.19 91 LEU A C 1
ATOM 745 O O . LEU A 1 91 ? 5.091 -4.853 -9.488 1.00 93.19 91 LEU A O 1
ATOM 749 N N . PRO A 1 92 ? 7.178 -4.931 -10.355 1.00 90.88 92 PRO A N 1
ATOM 750 C CA . PRO A 1 92 ? 6.934 -3.875 -11.328 1.00 90.88 92 PRO A CA 1
ATOM 751 C C . PRO A 1 92 ? 5.922 -4.325 -12.387 1.00 90.88 92 PRO A C 1
ATOM 753 O O . PRO A 1 92 ? 5.696 -5.520 -12.586 1.00 90.88 92 PRO A O 1
ATOM 756 N N . ASP A 1 93 ? 5.311 -3.370 -13.090 1.00 87.50 93 ASP A N 1
ATOM 757 C CA . ASP A 1 93 ? 4.450 -3.711 -14.220 1.00 87.50 93 ASP A CA 1
ATOM 758 C C . ASP A 1 93 ? 5.255 -4.302 -15.387 1.00 87.50 93 ASP A C 1
ATOM 760 O O . ASP A 1 93 ? 6.426 -3.972 -15.595 1.00 87.50 93 ASP A O 1
ATOM 76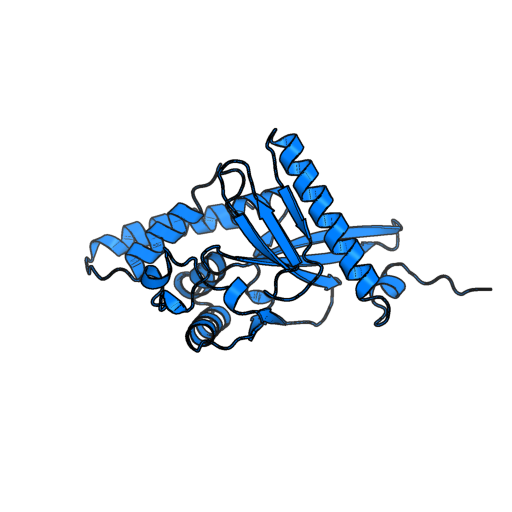4 N N . ILE A 1 94 ? 4.602 -5.155 -16.178 1.00 87.88 94 ILE A N 1
ATOM 765 C CA . ILE A 1 94 ? 5.211 -5.870 -17.305 1.00 87.88 94 ILE A CA 1
ATOM 766 C C . ILE A 1 94 ? 5.911 -4.959 -18.324 1.00 87.88 94 ILE A C 1
ATOM 768 O O . ILE A 1 94 ? 6.864 -5.394 -18.968 1.00 87.88 94 ILE A O 1
ATOM 772 N N . PHE A 1 95 ? 5.482 -3.703 -18.475 1.00 84.25 95 PHE A N 1
ATOM 773 C CA . PHE A 1 95 ? 6.101 -2.762 -19.409 1.00 84.25 95 PHE A CA 1
ATOM 774 C C . PHE A 1 95 ? 7.389 -2.148 -18.854 1.00 84.25 95 PHE A C 1
ATOM 776 O O . PHE A 1 95 ? 8.178 -1.604 -19.624 1.00 84.25 95 PHE A O 1
ATOM 783 N N . ARG A 1 96 ? 7.615 -2.248 -17.540 1.00 79.50 96 ARG A N 1
ATOM 784 C CA . ARG A 1 96 ? 8.793 -1.724 -16.836 1.00 79.50 96 ARG A CA 1
ATOM 785 C C . ARG A 1 96 ? 9.723 -2.816 -16.310 1.00 79.50 96 ARG A C 1
ATOM 787 O O . ARG A 1 96 ? 10.792 -2.504 -15.801 1.00 79.50 96 ARG A O 1
ATOM 794 N N . CYS A 1 97 ? 9.375 -4.093 -16.426 1.00 84.06 97 CYS A N 1
ATOM 795 C CA . CYS A 1 97 ? 10.152 -5.168 -15.804 1.00 84.06 97 CYS A CA 1
ATOM 796 C C . CYS A 1 97 ? 11.598 -5.272 -16.271 1.00 84.06 97 CYS A C 1
ATOM 798 O O . CYS A 1 97 ? 12.503 -5.375 -15.438 1.00 84.06 97 CYS A O 1
ATOM 800 N N . SER A 1 98 ? 11.835 -5.137 -17.575 1.00 81.88 98 SER A N 1
ATOM 801 C CA . SER A 1 98 ? 13.193 -5.100 -18.116 1.00 81.88 98 SER A CA 1
ATOM 802 C C . SER A 1 98 ? 14.016 -3.929 -17.576 1.00 81.88 98 SER A C 1
ATOM 804 O O . SER A 1 98 ? 15.217 -4.088 -17.361 1.00 81.88 98 SER A O 1
ATOM 806 N N . ASP A 1 99 ? 13.377 -2.785 -17.300 1.00 80.50 99 ASP A N 1
ATOM 807 C CA . ASP A 1 99 ? 14.033 -1.598 -16.732 1.00 80.50 99 ASP A CA 1
ATOM 808 C C . ASP A 1 99 ? 14.488 -1.836 -15.287 1.00 80.50 99 ASP A C 1
ATOM 810 O O . ASP A 1 99 ? 15.281 -1.070 -14.760 1.00 80.50 99 ASP A O 1
ATOM 814 N N . TYR A 1 100 ? 14.025 -2.905 -14.643 1.00 80.56 100 TYR A N 1
ATOM 815 C CA . TYR A 1 100 ? 14.422 -3.295 -13.293 1.00 80.56 100 TYR A CA 1
ATOM 816 C C . TYR A 1 100 ? 15.233 -4.595 -13.249 1.00 80.56 100 TYR A C 1
ATOM 818 O O . TYR A 1 100 ? 15.572 -5.077 -12.168 1.00 80.56 100 TYR A O 1
ATOM 826 N N . GLY A 1 101 ? 15.544 -5.171 -14.414 1.00 83.75 101 GLY A N 1
ATOM 827 C CA . GLY A 1 101 ? 16.244 -6.450 -14.530 1.00 83.75 101 GLY A CA 1
ATOM 828 C C . GLY A 1 101 ? 15.378 -7.677 -14.224 1.00 83.75 101 GLY A C 1
ATOM 829 O O . GLY A 1 101 ? 15.931 -8.748 -13.984 1.00 83.75 101 GLY A O 1
ATOM 830 N N . PHE A 1 102 ? 14.050 -7.537 -14.220 1.00 87.06 102 PHE A N 1
ATOM 831 C CA . PHE A 1 102 ? 13.114 -8.655 -14.095 1.00 87.06 102 PHE A CA 1
ATOM 832 C C . PHE A 1 102 ? 12.842 -9.291 -15.461 1.00 87.06 102 PHE A C 1
ATOM 834 O O . PHE A 1 102 ? 12.883 -8.621 -16.496 1.00 87.06 102 PHE A O 1
ATOM 841 N N . ASP A 1 103 ? 12.522 -10.585 -15.455 1.00 83.81 103 ASP A N 1
ATOM 842 C CA . ASP A 1 103 ? 11.927 -11.244 -16.616 1.00 83.81 103 ASP A CA 1
ATOM 843 C C . ASP A 1 103 ? 10.468 -10.778 -16.765 1.00 83.81 103 ASP A C 1
ATOM 845 O O . ASP A 1 103 ? 9.714 -10.728 -15.793 1.00 83.81 103 ASP A O 1
ATOM 849 N N . ASN A 1 104 ? 10.043 -10.443 -17.980 1.00 81.19 104 ASN A N 1
ATOM 850 C CA . ASN A 1 104 ? 8.675 -9.994 -18.233 1.00 81.19 104 ASN A CA 1
ATOM 851 C C . ASN A 1 104 ? 7.635 -11.094 -17.945 1.00 81.19 104 ASN A C 1
ATOM 853 O O . ASN A 1 104 ? 6.475 -10.774 -17.701 1.00 81.19 104 ASN A O 1
ATOM 857 N N . VAL A 1 105 ? 8.029 -12.376 -17.950 1.00 83.62 105 VAL A N 1
ATOM 858 C CA . VAL A 1 105 ? 7.123 -13.518 -17.718 1.00 83.62 105 VAL A CA 1
ATOM 859 C C . VAL A 1 105 ? 6.559 -13.543 -16.293 1.00 83.62 105 VAL A C 1
ATOM 861 O O . VAL A 1 105 ? 5.448 -14.028 -16.085 1.00 83.62 105 VAL A O 1
ATOM 864 N N . ILE A 1 106 ? 7.293 -13.013 -15.312 1.00 83.44 106 ILE A N 1
ATOM 865 C CA . ILE A 1 106 ? 6.870 -13.032 -13.901 1.00 83.44 106 ILE A CA 1
ATOM 866 C C . ILE A 1 106 ? 6.070 -11.801 -13.491 1.00 83.44 106 ILE A C 1
ATOM 868 O O . ILE A 1 106 ? 5.456 -11.788 -12.426 1.00 83.44 106 ILE A O 1
ATOM 872 N N . CYS A 1 107 ? 6.071 -10.766 -14.320 1.00 86.75 107 CYS A N 1
ATOM 873 C CA . CYS A 1 107 ? 5.518 -9.483 -13.948 1.00 86.75 107 CYS A CA 1
ATOM 874 C C . CYS A 1 107 ? 4.022 -9.362 -14.223 1.00 86.75 107 CYS A C 1
ATOM 876 O O . CYS A 1 107 ? 3.549 -9.743 -15.299 1.00 86.75 107 CYS A O 1
ATOM 878 N N . PRO A 1 108 ? 3.256 -8.772 -13.292 1.00 88.62 108 PRO A N 1
ATOM 879 C CA . PRO A 1 108 ? 1.847 -8.522 -13.515 1.00 88.62 108 PRO A CA 1
ATOM 880 C C . PRO A 1 108 ? 1.647 -7.456 -14.599 1.00 88.62 108 PRO A C 1
ATOM 882 O O . PRO A 1 108 ? 2.448 -6.538 -14.778 1.00 88.62 108 PRO A O 1
ATOM 885 N N . ARG A 1 109 ? 0.504 -7.522 -15.288 1.00 85.75 109 ARG A N 1
ATOM 886 C CA . ARG A 1 109 ? 0.064 -6.439 -16.189 1.00 85.75 109 ARG A CA 1
ATOM 887 C C . ARG A 1 109 ? -0.185 -5.129 -15.446 1.00 85.75 109 ARG A C 1
ATOM 889 O O . ARG A 1 109 ? -0.044 -4.058 -16.023 1.00 85.75 109 ARG A O 1
ATOM 896 N N . THR A 1 110 ? -0.563 -5.235 -14.178 1.00 84.88 110 THR A N 1
ATOM 897 C CA . THR A 1 110 ? -0.965 -4.117 -13.336 1.00 84.88 110 THR A CA 1
ATOM 898 C C . THR A 1 110 ? -0.111 -4.122 -12.080 1.00 84.88 110 THR A C 1
ATOM 900 O O . THR A 1 110 ? -0.132 -5.101 -11.336 1.00 84.88 110 THR A O 1
ATOM 903 N N . MET A 1 111 ? 0.623 -3.033 -11.844 1.00 88.50 111 MET A N 1
ATOM 904 C CA . MET A 1 111 ? 1.406 -2.865 -10.619 1.00 88.50 111 MET A CA 1
ATOM 905 C C . MET A 1 111 ? 0.489 -2.886 -9.392 1.00 88.50 111 MET A C 1
ATOM 907 O O . MET A 1 111 ? -0.638 -2.373 -9.433 1.00 88.50 111 MET A O 1
ATOM 911 N N . GLY A 1 112 ? 0.984 -3.474 -8.309 1.00 93.19 112 GLY A N 1
ATOM 912 C CA .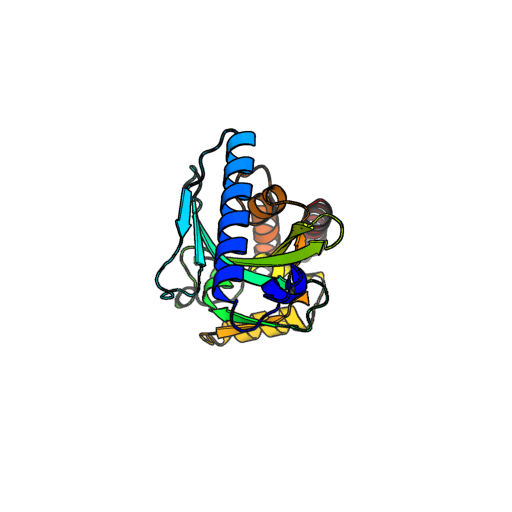 GLY A 1 112 ? 0.319 -3.449 -7.018 1.00 93.19 112 GLY A CA 1
ATOM 913 C C . GLY A 1 112 ? 0.996 -2.525 -6.011 1.00 93.19 112 GLY A C 1
ATOM 914 O O . GLY A 1 112 ? 1.959 -1.823 -6.317 1.00 93.19 112 GLY A O 1
ATOM 915 N N . GLY A 1 113 ? 0.481 -2.547 -4.790 1.00 95.75 113 GLY A N 1
ATOM 916 C CA . GLY A 1 113 ? 1.082 -1.895 -3.637 1.00 95.75 113 GLY A CA 1
ATOM 917 C C . GLY A 1 113 ? 0.561 -2.482 -2.334 1.00 95.75 113 GLY A C 1
ATOM 918 O O . GLY A 1 113 ? -0.414 -3.235 -2.302 1.00 95.75 113 GLY A O 1
ATOM 919 N N . VAL A 1 114 ? 1.207 -2.130 -1.231 1.00 97.38 114 VAL A N 1
ATOM 920 C CA . VAL A 1 114 ? 0.773 -2.517 0.109 1.00 97.38 114 VAL A CA 1
ATOM 921 C C . VAL A 1 114 ? 0.447 -1.263 0.896 1.00 97.38 114 VAL A C 1
ATOM 923 O O . VAL A 1 114 ? 1.273 -0.359 1.043 1.00 97.38 114 VAL A O 1
ATOM 926 N N . ILE A 1 115 ? -0.766 -1.231 1.435 1.00 97.38 115 ILE A N 1
ATOM 927 C CA . ILE A 1 115 ? -1.227 -0.162 2.309 1.00 97.38 115 ILE A CA 1
ATOM 928 C C . ILE A 1 115 ? -1.239 -0.705 3.730 1.00 97.38 115 ILE A C 1
ATOM 930 O O . ILE A 1 115 ? -1.940 -1.666 4.042 1.00 97.38 115 ILE A O 1
ATOM 934 N N . MET A 1 116 ? -0.470 -0.071 4.607 1.00 96.88 116 MET A N 1
ATOM 935 C CA . MET A 1 116 ? -0.487 -0.368 6.028 1.00 96.88 116 MET A CA 1
ATOM 936 C C . MET A 1 116 ? -1.267 0.705 6.781 1.00 96.88 116 MET A C 1
ATOM 938 O O . MET A 1 116 ? -0.862 1.865 6.824 1.00 96.88 116 MET A O 1
ATOM 942 N N . LEU A 1 117 ? -2.352 0.300 7.430 1.00 96.25 117 LEU A N 1
ATOM 943 C CA . LEU A 1 117 ? -3.129 1.144 8.322 1.00 96.25 117 LEU A CA 1
ATOM 944 C C . LEU A 1 117 ? -2.621 1.003 9.755 1.00 96.25 117 LEU A C 1
ATOM 946 O O . LEU A 1 117 ? -2.612 -0.091 10.327 1.00 96.25 117 LEU A O 1
ATOM 950 N N . VAL A 1 118 ? -2.209 2.117 10.351 1.00 95.12 118 VAL A N 1
ATOM 951 C CA . VAL A 1 118 ? -1.839 2.176 11.765 1.00 95.12 118 VAL A CA 1
ATOM 952 C C . VAL A 1 118 ? -3.050 2.661 12.548 1.00 95.12 118 VAL A C 1
ATOM 954 O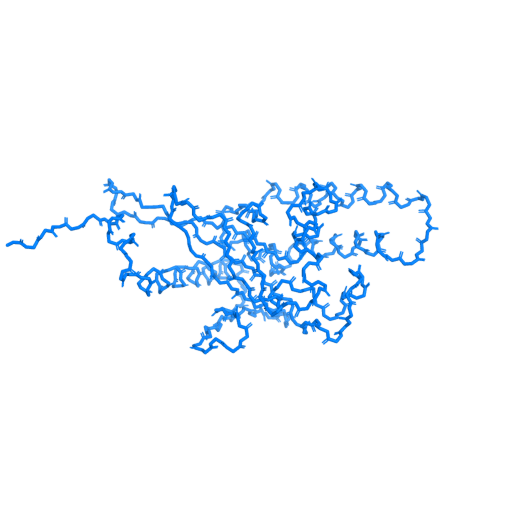 O . VAL A 1 118 ? -3.518 3.775 12.350 1.00 95.12 118 VAL A O 1
ATOM 957 N N . ILE A 1 119 ? -3.569 1.807 13.421 1.00 94.88 119 ILE A N 1
ATOM 958 C CA . ILE A 1 119 ? -4.737 2.067 14.257 1.00 94.88 119 ILE A CA 1
ATOM 959 C C . ILE A 1 119 ? -4.276 2.755 15.544 1.00 94.88 119 ILE A C 1
ATOM 961 O O . ILE A 1 119 ? -3.458 2.195 16.281 1.00 94.88 119 ILE A O 1
ATOM 965 N N . HIS A 1 120 ? -4.853 3.919 15.843 1.00 93.62 120 HIS A N 1
ATOM 966 C CA . HIS A 1 120 ? -4.588 4.728 17.034 1.00 93.62 120 HIS A CA 1
ATOM 967 C C . HIS A 1 120 ? -5.853 4.812 17.913 1.00 93.62 120 HIS A C 1
ATOM 969 O O . HIS A 1 120 ? -6.717 5.669 17.699 1.00 93.62 120 HIS A O 1
ATOM 975 N N . PRO A 1 121 ? -6.021 3.909 18.898 1.00 91.31 121 PRO A N 1
ATOM 976 C CA . PRO A 1 121 ? -7.127 3.985 19.848 1.00 91.31 121 PRO A CA 1
ATOM 977 C C . PRO A 1 121 ? -6.935 5.147 20.831 1.00 91.31 121 PRO A C 1
ATOM 979 O O . PRO A 1 121 ? -5.931 5.209 21.541 1.00 91.31 121 PRO A O 1
ATOM 982 N N . ASN A 1 122 ? -7.929 6.027 20.940 1.00 88.69 122 ASN A N 1
ATOM 983 C CA . ASN A 1 122 ? -7.991 7.083 21.946 1.00 88.69 122 ASN A CA 1
ATOM 984 C C . ASN A 1 122 ? -9.106 6.770 22.955 1.00 88.69 122 ASN A C 1
ATOM 986 O O . ASN A 1 122 ? -10.286 7.029 22.712 1.00 88.69 122 ASN A O 1
ATOM 990 N N . GLU A 1 123 ? -8.716 6.229 24.113 1.00 85.62 123 GLU A N 1
ATOM 991 C CA . GLU A 1 123 ? -9.650 5.842 25.182 1.00 85.62 123 GLU A CA 1
ATOM 992 C C . GLU A 1 123 ? -10.395 7.033 25.793 1.00 85.62 123 GLU A C 1
ATOM 994 O O . GLU A 1 123 ? -11.554 6.903 26.185 1.00 85.62 123 GLU A O 1
ATOM 999 N N . LYS A 1 124 ? -9.749 8.205 25.869 1.00 85.44 124 LYS A N 1
ATOM 1000 C CA . LYS A 1 124 ? -10.354 9.403 26.471 1.00 85.44 124 LYS A CA 1
ATOM 1001 C C . LYS A 1 124 ? -11.497 9.927 25.611 1.00 85.44 124 LYS A C 1
ATOM 1003 O O . LYS A 1 124 ? -12.558 10.256 26.130 1.00 85.44 124 LYS A O 1
ATOM 1008 N N . GLU A 1 125 ? -11.284 9.973 24.301 1.00 85.31 125 GLU A N 1
ATOM 1009 C CA . GLU A 1 125 ? -12.277 10.462 23.342 1.00 85.31 125 GLU A CA 1
ATOM 1010 C C . GLU A 1 125 ? -13.234 9.377 22.850 1.00 85.31 125 GLU A C 1
ATOM 1012 O O . GLU A 1 125 ? -14.191 9.693 22.147 1.00 85.31 125 GLU A O 1
ATOM 1017 N N . LYS A 1 126 ? -12.988 8.111 23.208 1.00 84.81 126 LYS A N 1
ATOM 1018 C CA . LYS A 1 126 ? -13.697 6.942 22.671 1.00 84.81 126 LYS A CA 1
ATOM 1019 C C . LYS A 1 126 ? -13.695 6.919 21.140 1.00 84.81 126 LYS A C 1
ATOM 1021 O O . LYS A 1 126 ? -14.711 6.635 20.508 1.00 84.81 126 LYS A O 1
ATOM 1026 N N . LYS A 1 127 ? -12.545 7.239 20.551 1.00 87.50 127 LYS A N 1
ATOM 1027 C CA . LYS A 1 127 ? -12.348 7.299 19.100 1.00 87.50 127 LYS A CA 1
ATOM 1028 C C . LYS A 1 127 ? -11.224 6.376 18.673 1.00 87.50 127 LYS A C 1
ATOM 1030 O O . LYS A 1 127 ? -10.316 6.076 19.444 1.00 87.50 127 LYS A O 1
ATOM 1035 N N . VAL A 1 128 ? -11.279 5.978 17.412 1.00 90.31 128 VAL A N 1
ATOM 1036 C CA . VAL A 1 128 ? -10.192 5.294 16.723 1.00 90.31 128 VAL A CA 1
ATOM 1037 C C . VAL A 1 128 ? -9.851 6.140 15.512 1.00 90.31 128 VAL A C 1
ATOM 1039 O O . VAL A 1 128 ? -10.728 6.403 14.693 1.00 90.31 128 VAL A O 1
ATOM 1042 N N . SER A 1 129 ? -8.605 6.590 15.416 1.00 91.94 129 SER A N 1
ATOM 1043 C CA . SER A 1 129 ? -8.080 7.205 14.198 1.00 91.94 129 SER A CA 1
ATOM 1044 C C . SER A 1 129 ? -7.121 6.247 13.504 1.00 91.94 129 SER A C 1
ATOM 1046 O O . SER A 1 129 ? -6.594 5.315 14.120 1.00 91.94 129 SER A O 1
ATOM 1048 N N . LEU A 1 130 ? -6.921 6.451 12.204 1.00 94.25 130 LEU A N 1
ATOM 1049 C CA . LEU A 1 130 ? -5.974 5.677 11.417 1.00 94.25 130 LEU A CA 1
ATOM 1050 C C . LEU A 1 130 ? -4.994 6.621 10.729 1.00 94.25 130 LEU A C 1
ATOM 1052 O O . LEU A 1 130 ? -5.382 7.689 10.258 1.00 94.25 130 LEU A O 1
ATOM 1056 N N . THR A 1 131 ? -3.733 6.209 10.659 1.00 94.19 131 THR A N 1
ATOM 1057 C CA . THR A 1 131 ? -2.754 6.801 9.744 1.00 94.19 131 THR A CA 1
ATOM 1058 C C . THR A 1 131 ? -2.328 5.772 8.713 1.00 94.19 131 THR A C 1
ATOM 1060 O O . THR A 1 131 ? -2.490 4.562 8.905 1.00 94.19 131 THR A O 1
ATOM 1063 N N . TYR A 1 132 ? -1.798 6.257 7.597 1.00 94.94 132 TYR A N 1
ATOM 1064 C CA . TYR A 1 132 ? -1.457 5.422 6.460 1.00 94.94 132 TYR A CA 1
ATOM 1065 C C . TYR A 1 132 ? 0.053 5.296 6.347 1.00 94.94 132 TYR A C 1
ATOM 1067 O O . TYR A 1 132 ? 0.803 6.248 6.569 1.00 94.94 132 TYR A O 1
ATOM 1075 N N . ARG A 1 133 ? 0.509 4.116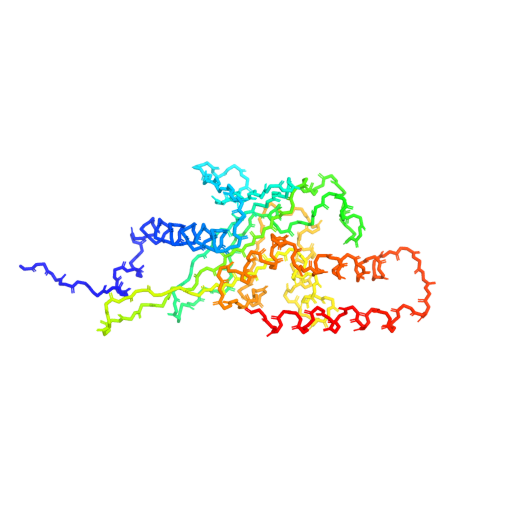 5.948 1.00 96.75 133 ARG A N 1
ATOM 1076 C CA . ARG A 1 133 ? 1.818 3.946 5.340 1.00 96.75 133 ARG A CA 1
ATOM 1077 C C . ARG A 1 133 ? 1.684 3.173 4.045 1.00 96.75 133 ARG A C 1
ATOM 1079 O O . ARG A 1 133 ? 0.797 2.333 3.913 1.00 96.75 133 ARG A O 1
ATOM 1086 N N . TYR A 1 134 ? 2.576 3.442 3.112 1.00 96.56 134 TYR A N 1
ATOM 1087 C CA . TYR A 1 134 ? 2.507 2.886 1.771 1.00 96.56 134 TYR A CA 1
ATOM 1088 C C . TYR A 1 134 ? 3.852 2.340 1.330 1.00 96.56 134 TYR A C 1
ATOM 1090 O O . TYR A 1 134 ? 4.903 2.848 1.725 1.00 96.56 134 TYR A O 1
ATOM 1098 N N . THR A 1 135 ? 3.813 1.302 0.509 1.00 96.94 135 THR A N 1
ATOM 1099 C CA . THR A 1 135 ? 4.962 0.885 -0.279 1.00 96.94 135 THR A CA 1
ATOM 1100 C C . THR A 1 135 ? 4.488 0.162 -1.528 1.00 96.94 135 THR A C 1
ATOM 1102 O O . THR A 1 135 ? 3.451 -0.497 -1.531 1.00 96.94 135 THR A O 1
ATOM 1105 N N . ASP A 1 136 ? 5.269 0.271 -2.582 1.00 95.06 136 ASP A N 1
ATOM 1106 C CA . ASP A 1 136 ? 5.156 -0.507 -3.802 1.00 95.06 136 ASP A CA 1
ATOM 1107 C C . ASP A 1 136 ? 6.567 -0.783 -4.314 1.00 95.06 136 ASP A C 1
ATOM 1109 O O . ASP A 1 136 ? 7.568 -0.456 -3.662 1.00 95.06 136 ASP A O 1
ATOM 1113 N N . PHE A 1 137 ? 6.662 -1.387 -5.492 1.00 93.31 137 PHE A N 1
ATOM 1114 C CA . PHE A 1 137 ? 7.961 -1.660 -6.070 1.00 93.31 137 PHE A CA 1
ATOM 1115 C C . PHE A 1 137 ? 8.789 -0.385 -6.307 1.00 93.31 137 PHE A C 1
ATOM 1117 O O . PHE A 1 137 ? 9.974 -0.378 -5.988 1.00 93.31 137 PHE A O 1
ATOM 1124 N N . ASN A 1 138 ? 8.184 0.714 -6.771 1.00 89.00 138 ASN A N 1
ATOM 1125 C CA . ASN A 1 138 ? 8.889 1.975 -7.027 1.00 89.00 138 ASN A CA 1
ATOM 1126 C C . ASN A 1 138 ? 9.479 2.568 -5.735 1.00 89.00 138 ASN A C 1
ATOM 1128 O O . ASN A 1 138 ? 10.643 2.978 -5.709 1.00 89.00 138 ASN A O 1
ATOM 1132 N N . VAL A 1 139 ? 8.712 2.559 -4.640 1.00 91.19 139 VAL A N 1
ATOM 1133 C CA . VAL A 1 139 ? 9.180 2.974 -3.308 1.00 91.19 139 VAL A CA 1
ATOM 1134 C C . VAL A 1 139 ? 10.319 2.070 -2.838 1.00 91.19 139 VAL A C 1
ATOM 1136 O O . VAL A 1 139 ? 11.356 2.568 -2.397 1.00 91.19 139 VAL A O 1
ATOM 1139 N N . ILE A 1 140 ? 10.180 0.748 -2.971 1.00 94.19 140 ILE A N 1
ATOM 1140 C CA . ILE A 1 140 ? 11.228 -0.210 -2.590 1.00 94.19 140 ILE A CA 1
ATOM 1141 C C . ILE A 1 140 ? 12.504 0.026 -3.411 1.00 94.19 140 ILE A C 1
ATOM 1143 O O . ILE A 1 140 ? 13.595 0.078 -2.840 1.00 94.19 140 ILE A O 1
ATOM 1147 N N . SER A 1 141 ? 12.390 0.224 -4.726 1.00 90.25 141 SER A N 1
ATOM 1148 C CA . SER A 1 141 ? 13.514 0.549 -5.607 1.00 90.25 141 SER A CA 1
ATOM 1149 C C . SER A 1 141 ? 14.192 1.853 -5.207 1.00 90.25 141 SER A C 1
ATOM 1151 O O . SER A 1 141 ? 15.420 1.899 -5.132 1.00 90.25 141 SER A O 1
ATOM 1153 N N . TYR A 1 142 ? 13.427 2.898 -4.884 1.00 86.25 142 TYR A N 1
ATOM 1154 C CA . TYR A 1 142 ? 13.978 4.149 -4.368 1.00 86.25 142 TYR A CA 1
ATOM 1155 C C . TYR A 1 142 ? 14.757 3.923 -3.063 1.00 86.25 142 TYR A C 1
ATOM 1157 O O . TYR A 1 142 ? 15.911 4.339 -2.940 1.00 86.25 142 TYR A O 1
ATOM 1165 N N . LEU A 1 143 ? 14.186 3.200 -2.096 1.00 89.50 143 LEU A N 1
ATOM 1166 C CA . LEU A 1 143 ? 14.861 2.907 -0.829 1.00 89.50 143 LEU A CA 1
ATOM 1167 C C . LEU A 1 143 ? 16.136 2.071 -1.025 1.00 89.50 143 LEU A C 1
ATOM 1169 O O . LEU A 1 143 ? 17.143 2.318 -0.356 1.00 89.50 143 LEU A O 1
ATOM 1173 N N . ALA A 1 144 ? 16.118 1.112 -1.951 1.00 89.88 144 ALA A N 1
ATOM 1174 C CA . ALA A 1 144 ? 17.261 0.263 -2.268 1.00 89.88 144 ALA A CA 1
ATOM 1175 C C . ALA A 1 144 ? 18.377 1.031 -2.988 1.00 89.88 144 ALA A C 1
ATOM 1177 O O . ALA A 1 144 ? 19.545 0.934 -2.611 1.00 89.88 144 ALA A O 1
ATOM 1178 N N . ASN A 1 145 ? 18.031 1.810 -4.011 1.00 83.12 145 ASN A N 1
ATOM 1179 C CA . ASN A 1 145 ? 19.012 2.437 -4.892 1.00 83.12 145 ASN A CA 1
ATOM 1180 C C . ASN A 1 145 ? 19.494 3.788 -4.379 1.00 83.12 145 ASN A C 1
ATOM 1182 O O . ASN A 1 145 ? 20.673 4.098 -4.545 1.00 83.12 145 ASN A O 1
ATOM 1186 N N . TYR A 1 146 ? 18.627 4.567 -3.737 1.00 80.75 146 TYR A N 1
ATOM 1187 C CA . TYR A 1 146 ? 18.965 5.906 -3.268 1.00 80.75 146 TYR A CA 1
ATOM 1188 C C . TYR A 1 146 ? 19.333 5.922 -1.792 1.00 80.75 146 TYR A C 1
ATOM 1190 O O . TYR A 1 146 ? 20.447 6.292 -1.430 1.00 80.75 146 TYR A O 1
ATOM 1198 N N . LYS A 1 147 ? 18.430 5.450 -0.927 1.00 83.94 147 LYS A N 1
ATOM 1199 C CA . LYS A 1 147 ? 18.695 5.406 0.520 1.00 83.94 147 LYS A CA 1
ATOM 1200 C C . LYS A 1 147 ? 19.635 4.257 0.914 1.00 83.94 147 LYS A C 1
ATOM 1202 O O . LYS A 1 147 ? 19.990 4.153 2.085 1.00 83.94 147 LYS A O 1
ATOM 1207 N N . LYS A 1 148 ? 20.017 3.396 -0.043 1.00 88.06 148 LYS A N 1
ATOM 1208 C CA . LYS A 1 148 ? 20.873 2.211 0.149 1.00 88.06 148 LYS A CA 1
ATOM 1209 C C . LYS A 1 148 ? 20.414 1.337 1.321 1.00 88.06 148 LYS A C 1
ATOM 1211 O O . LYS A 1 148 ? 21.226 0.743 2.028 1.00 88.06 148 LYS A O 1
ATOM 1216 N N . GLN A 1 149 ? 19.100 1.253 1.539 1.00 93.25 149 GLN A N 1
ATOM 1217 C CA . GLN A 1 149 ? 18.547 0.463 2.630 1.00 93.25 149 GLN A CA 1
ATOM 1218 C C . GLN A 1 149 ? 18.745 -1.028 2.351 1.00 93.25 149 GLN A C 1
ATOM 1220 O O . GLN A 1 149 ? 18.151 -1.591 1.430 1.00 93.25 149 GLN A O 1
ATOM 1225 N N . ILE A 1 150 ? 19.546 -1.682 3.194 1.00 95.81 150 ILE A N 1
ATOM 1226 C CA . ILE A 1 150 ? 19.855 -3.116 3.092 1.00 95.81 150 ILE A CA 1
ATOM 1227 C C . ILE A 1 150 ? 18.582 -3.983 3.016 1.00 95.81 150 ILE A C 1
ATOM 1229 O O . ILE A 1 150 ? 18.538 -4.861 2.150 1.00 95.81 150 ILE A O 1
ATOM 1233 N N . PRO A 1 151 ? 17.522 -3.746 3.823 1.00 96.56 151 PRO A N 1
ATOM 1234 C CA . PRO A 1 151 ? 16.299 -4.541 3.721 1.00 96.56 151 PRO A CA 1
ATOM 1235 C C . PRO A 1 151 ? 15.611 -4.433 2.352 1.00 96.56 151 PRO A C 1
ATOM 1237 O O . PRO A 1 151 ? 15.104 -5.435 1.856 1.00 96.56 151 PRO A O 1
ATOM 1240 N N . ALA A 1 152 ? 15.642 -3.260 1.711 1.00 96.31 152 ALA A N 1
ATOM 1241 C CA . ALA A 1 152 ? 15.054 -3.054 0.387 1.00 96.31 152 ALA A CA 1
ATOM 1242 C C . ALA A 1 152 ? 15.842 -3.799 -0.702 1.00 96.31 152 ALA A C 1
ATOM 1244 O O . ALA A 1 152 ? 15.257 -4.501 -1.523 1.00 96.31 152 ALA A O 1
ATOM 1245 N N . ILE A 1 153 ? 17.178 -3.723 -0.659 1.00 94.06 153 ILE A N 1
ATOM 1246 C CA . ILE A 1 153 ? 18.062 -4.464 -1.578 1.00 94.06 153 ILE A CA 1
ATOM 1247 C C . ILE A 1 153 ? 17.828 -5.975 -1.445 1.00 94.06 153 ILE A C 1
ATOM 1249 O O . ILE A 1 153 ? 17.736 -6.689 -2.444 1.00 94.06 153 ILE A O 1
ATOM 1253 N N . GLY A 1 154 ? 17.726 -6.471 -0.208 1.00 95.31 154 GLY A N 1
ATOM 1254 C CA . GLY A 1 154 ? 17.436 -7.878 0.066 1.00 95.31 154 GLY A CA 1
ATOM 1255 C C . GLY A 1 154 ? 16.068 -8.311 -0.461 1.00 95.31 154 GLY A C 1
ATOM 1256 O O . GLY A 1 154 ? 15.955 -9.394 -1.030 1.00 95.31 154 GLY A O 1
ATOM 1257 N N . LEU A 1 155 ? 15.048 -7.460 -0.320 1.00 96.38 155 LEU A N 1
ATOM 1258 C CA . LEU A 1 155 ? 13.703 -7.738 -0.818 1.00 96.38 155 LEU A CA 1
ATOM 1259 C C . LEU A 1 155 ? 13.660 -7.832 -2.348 1.00 96.38 155 LEU A C 1
ATOM 1261 O O . LEU A 1 155 ? 13.098 -8.791 -2.863 1.00 96.38 155 LEU A O 1
ATOM 1265 N N . ILE A 1 156 ? 14.310 -6.916 -3.077 1.00 94.12 156 ILE A N 1
ATOM 1266 C CA . ILE A 1 156 ? 14.371 -6.973 -4.552 1.00 94.12 156 ILE A CA 1
ATOM 1267 C C . ILE A 1 156 ? 14.995 -8.291 -5.027 1.00 94.12 156 ILE A C 1
ATOM 1269 O O . ILE A 1 156 ? 14.458 -8.937 -5.923 1.00 94.12 156 ILE A O 1
ATOM 1273 N N . LYS A 1 157 ? 16.083 -8.746 -4.389 1.00 92.56 157 LYS A N 1
ATOM 1274 C CA . LYS A 1 157 ? 16.714 -10.034 -4.726 1.00 92.56 157 LYS A CA 1
ATOM 1275 C C . LYS A 1 157 ? 15.772 -11.225 -4.520 1.00 92.56 157 LYS A C 1
ATOM 1277 O O . LYS A 1 157 ? 15.790 -12.143 -5.331 1.00 92.56 157 LYS A O 1
ATOM 1282 N N . LYS A 1 158 ? 14.951 -11.205 -3.464 1.00 93.81 158 LYS A N 1
ATOM 1283 C CA . LYS A 1 158 ? 13.925 -12.236 -3.218 1.00 93.81 158 LYS A CA 1
ATOM 1284 C C . LYS A 1 158 ? 12.782 -12.173 -4.232 1.00 93.81 158 LYS A C 1
ATOM 1286 O O . LYS A 1 158 ? 12.295 -13.199 -4.677 1.00 93.81 158 LYS A O 1
ATOM 1291 N N . LEU A 1 159 ? 12.365 -10.976 -4.640 1.00 93.12 159 LEU A N 1
ATOM 1292 C CA . LEU A 1 159 ? 11.361 -10.837 -5.699 1.00 93.12 159 LEU A CA 1
ATOM 1293 C C . LEU A 1 159 ? 11.870 -11.429 -7.024 1.00 93.12 159 LEU A C 1
ATOM 1295 O O . LEU A 1 159 ? 11.113 -12.082 -7.736 1.00 93.12 159 LEU A O 1
ATOM 1299 N N . MET A 1 160 ? 13.164 -11.275 -7.321 1.00 90.38 160 MET A N 1
ATOM 1300 C CA . MET A 1 160 ? 13.800 -11.883 -8.496 1.00 90.38 160 MET A CA 1
ATOM 1301 C C . MET A 1 160 ? 13.946 -13.412 -8.404 1.00 90.38 160 MET A C 1
ATOM 1303 O O . MET A 1 160 ? 14.022 -14.059 -9.447 1.00 90.38 160 MET A O 1
ATOM 1307 N N . SER A 1 161 ? 13.961 -14.010 -7.202 1.00 88.69 161 SER A N 1
ATOM 1308 C CA . SER A 1 161 ? 13.991 -15.477 -7.042 1.00 88.69 161 SER A CA 1
ATOM 1309 C C . SER A 1 161 ? 12.641 -16.151 -7.291 1.00 88.69 161 SER A C 1
ATOM 1311 O O . SER A 1 161 ? 12.580 -17.377 -7.299 1.00 88.69 161 SER A O 1
ATOM 1313 N N . GLN A 1 162 ? 11.587 -15.368 -7.557 1.00 84.00 162 GLN A N 1
ATOM 1314 C CA . GLN A 1 162 ? 10.235 -15.844 -7.874 1.00 84.00 162 GLN A CA 1
ATOM 1315 C C . GLN A 1 162 ? 9.543 -16.576 -6.714 1.00 84.00 162 GLN A C 1
ATOM 1317 O O . GLN A 1 162 ? 8.634 -17.382 -6.922 1.00 84.00 162 GLN A O 1
ATOM 1322 N N . ASP A 1 163 ? 9.928 -16.266 -5.475 1.00 85.94 163 ASP A N 1
ATOM 1323 C CA . ASP A 1 163 ? 9.218 -16.753 -4.296 1.00 85.94 163 ASP A CA 1
ATOM 1324 C C . ASP A 1 163 ? 7.768 -16.248 -4.346 1.00 85.94 163 ASP A C 1
ATOM 1326 O O . ASP A 1 163 ? 7.523 -15.052 -4.518 1.00 85.94 163 ASP A O 1
ATOM 1330 N N . ARG A 1 164 ? 6.777 -17.135 -4.174 1.00 88.19 164 ARG A N 1
ATOM 1331 C CA . ARG A 1 164 ? 5.348 -16.754 -4.224 1.00 88.19 164 ARG A CA 1
ATOM 1332 C C . ARG A 1 164 ? 4.985 -15.715 -3.161 1.00 88.19 164 ARG A C 1
ATOM 1334 O O . ARG A 1 164 ? 4.108 -14.878 -3.368 1.00 88.19 164 ARG A O 1
ATOM 1341 N N . LYS A 1 165 ? 5.642 -15.788 -2.007 1.00 92.94 165 LYS A N 1
ATOM 1342 C CA . LYS A 1 165 ? 5.441 -14.874 -0.890 1.00 92.94 165 LYS A CA 1
ATOM 1343 C C . LYS A 1 165 ? 6.778 -14.385 -0.369 1.00 92.94 165 LYS A C 1
ATOM 1345 O O . LYS A 1 165 ? 7.743 -15.142 -0.319 1.00 92.94 165 LYS A O 1
ATOM 1350 N N . VAL A 1 166 ? 6.812 -13.129 0.050 1.00 95.38 166 VAL A N 1
ATOM 1351 C CA . VAL A 1 166 ? 8.000 -12.485 0.606 1.00 95.38 166 VAL A CA 1
ATOM 1352 C C . VAL A 1 166 ? 7.660 -11.803 1.920 1.00 95.38 166 VAL A C 1
ATOM 1354 O O . VAL A 1 166 ? 6.557 -11.297 2.116 1.00 95.38 166 VAL A O 1
ATOM 1357 N N . ASP A 1 167 ? 8.630 -11.784 2.827 1.00 96.75 167 ASP A N 1
ATOM 1358 C CA . ASP A 1 167 ? 8.535 -11.016 4.063 1.00 96.75 167 ASP A CA 1
ATOM 1359 C C . ASP A 1 167 ? 8.889 -9.551 3.774 1.00 96.75 167 ASP A C 1
ATOM 1361 O O . ASP A 1 167 ? 10.015 -9.247 3.373 1.00 96.75 167 ASP A O 1
ATOM 1365 N N . LEU A 1 168 ? 7.916 -8.659 3.948 1.00 97.31 168 LEU A N 1
ATOM 1366 C CA . LEU A 1 168 ? 8.020 -7.218 3.749 1.00 97.31 168 LEU A CA 1
ATOM 1367 C C . LEU A 1 168 ? 8.254 -6.520 5.101 1.00 97.31 168 LEU A C 1
ATOM 1369 O O . LEU A 1 168 ? 7.327 -6.446 5.916 1.00 97.31 168 LEU A O 1
ATOM 1373 N N . PRO A 1 169 ? 9.455 -5.972 5.361 1.00 97.19 169 PRO A N 1
ATOM 1374 C CA . PRO A 1 169 ? 9.739 -5.248 6.595 1.00 97.19 169 PRO A CA 1
ATOM 1375 C C . PRO A 1 169 ? 8.940 -3.947 6.704 1.00 97.19 169 PRO A C 1
ATOM 1377 O O . PRO A 1 169 ? 8.857 -3.166 5.756 1.00 97.19 169 PRO A O 1
ATOM 1380 N N . SER A 1 170 ? 8.442 -3.640 7.902 1.00 94.94 170 SER A N 1
ATOM 1381 C CA . SER A 1 170 ? 7.678 -2.416 8.178 1.00 94.94 170 SER A CA 1
ATOM 1382 C C . SER A 1 170 ? 8.486 -1.129 7.960 1.00 94.94 170 SER A C 1
ATOM 1384 O O . SER A 1 170 ? 7.902 -0.057 7.838 1.00 94.94 170 SER A O 1
ATOM 1386 N N . SER A 1 171 ? 9.821 -1.219 7.938 1.00 95.00 171 SER A N 1
ATOM 1387 C CA . SER A 1 171 ? 10.730 -0.101 7.651 1.00 95.00 171 SER A CA 1
ATOM 1388 C C . SER A 1 171 ? 10.726 0.332 6.185 1.00 95.00 171 SER A C 1
ATOM 1390 O O . SER A 1 171 ? 11.243 1.400 5.881 1.00 95.00 171 SER A O 1
ATOM 1392 N N . LEU A 1 172 ? 10.182 -0.493 5.283 1.00 96.81 172 LEU A N 1
ATOM 1393 C CA . LEU A 1 172 ? 10.091 -0.186 3.852 1.00 96.81 172 LEU A CA 1
ATOM 1394 C C . LEU A 1 172 ? 8.802 0.546 3.473 1.00 96.81 172 LEU A C 1
ATOM 1396 O O . LEU A 1 172 ? 8.573 0.824 2.299 1.00 96.81 172 LEU A O 1
ATOM 1400 N N . PHE A 1 173 ? 7.966 0.857 4.461 1.00 96.06 173 PHE A N 1
ATOM 1401 C CA . PHE A 1 173 ? 6.790 1.683 4.273 1.00 96.06 173 PHE A CA 1
ATOM 1402 C C . PHE A 1 173 ? 7.115 3.139 4.564 1.00 96.06 173 PHE A C 1
ATOM 1404 O O . PHE A 1 173 ? 7.700 3.455 5.603 1.00 96.06 173 PHE A O 1
ATOM 1411 N N . ILE A 1 174 ? 6.651 4.025 3.695 1.00 93.81 174 ILE A N 1
ATOM 1412 C CA . ILE A 1 174 ? 6.701 5.460 3.937 1.00 93.81 174 ILE A CA 1
ATOM 1413 C C . ILE A 1 174 ? 5.412 5.914 4.632 1.00 93.81 174 ILE A C 1
ATOM 1415 O O . ILE A 1 174 ? 4.332 5.441 4.271 1.00 93.81 174 ILE A O 1
ATOM 1419 N N . PRO A 1 175 ? 5.493 6.765 5.666 1.00 94.12 175 PRO A N 1
ATOM 1420 C CA . PRO A 1 175 ? 4.308 7.332 6.295 1.00 94.12 175 PRO A CA 1
ATOM 1421 C C . PRO A 1 175 ? 3.610 8.300 5.337 1.00 94.12 175 PRO A C 1
ATOM 1423 O O . PRO A 1 175 ? 4.268 8.949 4.532 1.00 94.12 175 PRO A O 1
ATOM 1426 N N . LEU A 1 176 ? 2.288 8.397 5.442 1.00 92.75 176 LEU A N 1
ATOM 1427 C CA . LEU A 1 176 ? 1.470 9.304 4.646 1.00 92.75 176 LEU A CA 1
ATOM 1428 C C . LEU A 1 176 ? 0.471 10.033 5.543 1.00 92.75 176 LEU A C 1
ATOM 1430 O O . LEU A 1 176 ? -0.123 9.436 6.447 1.00 92.75 176 LEU A O 1
ATOM 1434 N N . SER A 1 177 ? 0.255 11.315 5.258 1.00 88.12 177 SER A N 1
ATOM 1435 C CA . SER A 1 177 ? -0.621 12.172 6.063 1.00 88.12 177 SER A CA 1
ATOM 1436 C C . SER A 1 177 ? -2.118 11.969 5.794 1.00 88.12 177 SER A C 1
ATOM 1438 O O . SER A 1 177 ? -2.943 12.301 6.644 1.00 88.12 177 SER A O 1
ATOM 1440 N N . SER A 1 178 ? -2.494 11.428 4.627 1.00 91.06 178 SER A N 1
ATOM 1441 C CA . SER A 1 178 ? -3.895 11.315 4.204 1.00 91.06 178 SER A CA 1
ATOM 1442 C C . SER A 1 178 ? -4.126 10.241 3.132 1.00 91.06 178 SER A C 1
ATOM 1444 O O . SER A 1 178 ? -3.191 9.812 2.450 1.00 91.06 178 SER A O 1
ATOM 1446 N N . ALA A 1 179 ? -5.393 9.867 2.913 1.00 91.69 179 ALA A N 1
ATOM 1447 C CA . ALA A 1 179 ? -5.790 9.039 1.770 1.00 91.69 179 ALA A CA 1
ATOM 1448 C C . ALA A 1 179 ? -5.506 9.729 0.423 1.00 91.69 179 ALA A C 1
ATOM 1450 O O . ALA A 1 179 ? -5.206 9.065 -0.564 1.00 91.69 179 ALA A O 1
ATOM 1451 N N . GLY A 1 180 ? -5.528 11.065 0.381 1.00 91.56 180 GLY A N 1
ATOM 1452 C CA . GLY A 1 180 ? -5.128 11.825 -0.802 1.00 91.56 180 GLY A CA 1
ATOM 1453 C C . GLY A 1 180 ? -3.651 11.639 -1.149 1.00 91.56 180 GLY A C 1
ATOM 1454 O O . GLY A 1 180 ? -3.319 11.395 -2.308 1.00 91.56 180 GLY A O 1
ATOM 1455 N N . SER A 1 181 ? -2.767 11.695 -0.147 1.00 90.19 181 SER A N 1
ATOM 1456 C CA . SER A 1 181 ? -1.336 11.408 -0.319 1.00 90.19 181 SER A CA 1
ATOM 1457 C C . SER A 1 181 ? -1.108 9.975 -0.806 1.00 90.19 181 SER A C 1
ATOM 1459 O O . SER A 1 181 ? -0.299 9.757 -1.703 1.00 90.19 181 SER A O 1
ATOM 1461 N N . LEU A 1 182 ? -1.876 9.018 -0.274 1.00 92.62 182 LEU A N 1
ATOM 1462 C CA . LEU A 1 182 ? -1.863 7.616 -0.703 1.00 92.62 182 LEU A CA 1
ATOM 1463 C C . LEU A 1 182 ? -2.243 7.455 -2.172 1.00 92.62 182 LEU A C 1
ATOM 1465 O O . LEU A 1 182 ? -1.529 6.800 -2.926 1.00 92.62 182 LEU A O 1
ATOM 1469 N N . LEU A 1 183 ? -3.351 8.060 -2.591 1.00 91.25 183 LEU A N 1
ATOM 1470 C CA . LEU A 1 183 ? -3.822 7.944 -3.968 1.00 91.25 183 LEU A CA 1
ATOM 1471 C C . LEU A 1 183 ? -2.823 8.572 -4.939 1.00 91.25 183 LEU A C 1
ATOM 1473 O O . LEU A 1 183 ? -2.501 7.967 -5.956 1.00 91.25 183 LEU A O 1
ATOM 1477 N N . ARG A 1 184 ? -2.268 9.736 -4.587 1.00 88.25 184 ARG A N 1
ATOM 1478 C CA . ARG A 1 184 ? -1.262 10.420 -5.404 1.00 88.25 184 ARG A CA 1
ATOM 1479 C C . ARG A 1 184 ? 0.020 9.608 -5.562 1.00 88.25 184 ARG A C 1
ATOM 1481 O O . ARG A 1 184 ? 0.496 9.477 -6.685 1.00 88.25 184 ARG A O 1
ATOM 1488 N N . ILE A 1 185 ? 0.561 9.040 -4.479 1.00 87.81 185 ILE A N 1
ATOM 1489 C CA . ILE A 1 185 ? 1.782 8.233 -4.592 1.00 87.81 185 ILE A CA 1
ATOM 1490 C C . ILE A 1 185 ? 1.550 6.919 -5.339 1.00 87.81 185 ILE A C 1
ATOM 1492 O O . ILE A 1 185 ? 2.432 6.466 -6.059 1.00 87.81 185 ILE A O 1
ATOM 1496 N N . ALA A 1 186 ? 0.347 6.352 -5.241 1.00 89.94 186 ALA A N 1
ATOM 1497 C CA . ALA A 1 186 ? -0.054 5.190 -6.029 1.00 89.94 186 ALA A CA 1
ATOM 1498 C C . ALA A 1 186 ? -0.295 5.502 -7.526 1.00 89.94 186 ALA A C 1
ATOM 1500 O O . ALA A 1 186 ? -0.567 4.589 -8.314 1.00 89.94 186 ALA A O 1
ATOM 1501 N N . GLY A 1 187 ? -0.184 6.776 -7.923 1.00 87.31 187 GLY A N 1
ATOM 1502 C CA . GLY A 1 187 ? -0.319 7.253 -9.300 1.00 87.31 187 GLY A CA 1
ATOM 1503 C C . GLY A 1 187 ? -1.725 7.718 -9.689 1.00 87.31 187 GLY A C 1
ATOM 1504 O O . GLY A 1 187 ? -1.938 8.098 -10.835 1.00 87.31 187 GLY A O 1
ATOM 1505 N N . PHE A 1 188 ? -2.693 7.716 -8.771 1.00 88.75 188 PHE A N 1
ATOM 1506 C CA . PHE A 1 188 ? -4.043 8.202 -9.054 1.00 88.75 188 PHE A CA 1
ATOM 1507 C C . PHE A 1 188 ? -4.128 9.725 -9.029 1.00 88.75 188 PHE A C 1
ATOM 1509 O O . PHE A 1 188 ? -3.384 10.419 -8.330 1.00 88.75 188 PHE A O 1
ATOM 1516 N N . PHE A 1 189 ? -5.120 10.245 -9.756 1.00 82.31 189 PHE A N 1
ATOM 1517 C CA . PHE A 1 189 ? -5.420 11.676 -9.853 1.00 82.31 189 PHE A CA 1
ATOM 1518 C C . PHE A 1 189 ? -4.255 12.518 -10.375 1.00 82.31 189 PHE A C 1
ATOM 1520 O O . PHE A 1 189 ? -4.209 13.693 -10.033 1.00 82.31 189 PHE A O 1
ATOM 1527 N N . ASN A 1 190 ? -3.357 11.908 -11.170 1.00 62.72 190 ASN A N 1
ATOM 1528 C CA . ASN A 1 190 ? -2.247 12.451 -11.973 1.00 62.72 190 ASN A CA 1
ATOM 1529 C C . ASN A 1 190 ? -2.047 13.982 -11.957 1.00 62.72 190 ASN A C 1
ATOM 1531 O O . ASN A 1 190 ? -2.026 14.652 -12.985 1.00 62.72 190 ASN A O 1
ATOM 1535 N N . GLU A 1 191 ? -1.827 14.532 -10.769 1.00 54.88 191 GLU A N 1
ATOM 1536 C CA . GLU A 1 191 ? -1.223 15.843 -10.544 1.00 54.88 191 GLU A CA 1
ATOM 1537 C C . GLU A 1 191 ? 0.301 15.681 -10.403 1.00 54.88 191 GLU A C 1
ATOM 1539 O O . GLU A 1 191 ? 1.001 16.664 -10.179 1.00 54.88 191 GLU A O 1
ATOM 1544 N N . CYS A 1 192 ? 0.824 14.445 -10.476 1.00 52.22 192 CYS A N 1
ATOM 1545 C CA . CYS A 1 192 ? 2.182 14.136 -10.068 1.00 52.22 192 CYS A CA 1
ATOM 1546 C C . CYS A 1 192 ? 2.993 13.312 -11.071 1.00 52.22 192 CYS A C 1
ATOM 1548 O O . CYS A 1 192 ? 2.560 12.295 -11.601 1.00 52.22 192 CYS A O 1
ATOM 1550 N N . GLU A 1 193 ? 4.239 13.743 -11.229 1.00 58.19 193 GLU A N 1
ATOM 1551 C CA . GLU A 1 193 ? 5.299 13.140 -12.021 1.00 58.19 193 GLU A CA 1
ATOM 1552 C C . GLU A 1 193 ? 6.048 12.012 -11.277 1.00 58.19 193 GLU A C 1
ATOM 1554 O O . GLU A 1 193 ? 7.065 11.560 -11.777 1.00 58.19 193 GLU A O 1
ATOM 1559 N N . PHE A 1 194 ? 5.645 11.549 -10.084 1.00 61.22 194 PHE A N 1
ATOM 1560 C CA . PHE A 1 194 ? 6.439 10.566 -9.312 1.00 61.22 194 PHE A CA 1
ATOM 1561 C C . PHE A 1 194 ? 6.719 9.271 -10.088 1.00 61.22 194 PHE A C 1
ATOM 1563 O O . PHE A 1 194 ? 7.862 8.815 -10.151 1.00 61.22 194 PHE A O 1
ATOM 1570 N N . ASP A 1 195 ? 5.696 8.736 -10.751 1.00 61.06 195 ASP A N 1
ATOM 1571 C CA . ASP A 1 195 ? 5.818 7.581 -11.638 1.00 61.06 195 ASP A CA 1
ATOM 1572 C C . ASP A 1 195 ? 6.769 7.886 -12.808 1.00 61.06 195 ASP A C 1
ATOM 1574 O O . ASP A 1 195 ? 7.624 7.076 -13.160 1.00 61.06 195 ASP A O 1
ATOM 1578 N N . TYR A 1 196 ? 6.685 9.099 -13.361 1.00 63.62 196 TYR A N 1
ATOM 1579 C CA . TYR A 1 196 ? 7.603 9.592 -14.384 1.00 63.62 196 TYR A CA 1
ATOM 1580 C C . TYR A 1 196 ? 9.047 9.696 -13.864 1.00 63.62 196 TYR A C 1
ATOM 1582 O O . TYR A 1 196 ? 9.962 9.222 -14.535 1.00 63.62 196 TYR A O 1
ATOM 1590 N N . TRP A 1 197 ? 9.274 10.234 -12.665 1.00 64.06 197 TRP A N 1
ATOM 1591 C CA . TRP A 1 197 ? 10.597 10.369 -12.055 1.00 64.06 197 TRP A CA 1
ATOM 1592 C C . TRP A 1 197 ? 11.220 9.005 -11.754 1.00 64.06 197 TRP A C 1
ATOM 1594 O O . TRP A 1 197 ? 12.384 8.792 -12.094 1.00 64.06 197 TRP A O 1
ATOM 1604 N N . CYS A 1 198 ? 10.439 8.059 -11.220 1.00 63.31 198 CYS A N 1
ATOM 1605 C CA . CYS A 1 198 ? 10.867 6.669 -11.059 1.00 63.31 198 CYS A CA 1
ATOM 1606 C C . CYS A 1 198 ? 11.281 6.081 -12.411 1.00 63.31 198 CYS A C 1
ATOM 1608 O O . CYS A 1 198 ? 12.376 5.543 -12.547 1.00 63.31 198 CYS A O 1
ATOM 1610 N N . ASN A 1 199 ? 10.452 6.246 -13.443 1.00 64.19 199 ASN A N 1
ATOM 1611 C CA . ASN A 1 199 ? 10.744 5.716 -14.774 1.00 64.19 199 ASN A CA 1
ATOM 1612 C C . ASN A 1 199 ? 12.030 6.293 -15.365 1.00 64.19 199 ASN A C 1
ATOM 1614 O O . ASN A 1 199 ? 12.856 5.547 -15.887 1.00 64.19 199 ASN A O 1
ATOM 1618 N N . GLN A 1 200 ? 12.219 7.610 -15.279 1.00 64.19 200 GLN A N 1
ATOM 1619 C CA . GLN A 1 200 ? 13.431 8.254 -15.778 1.00 64.19 200 GLN A CA 1
ATOM 1620 C C . GLN A 1 200 ? 14.662 7.791 -14.991 1.00 64.19 200 GLN A C 1
ATOM 1622 O O . GLN A 1 200 ? 15.675 7.437 -15.588 1.00 64.19 200 GLN A O 1
ATOM 1627 N N . PHE A 1 201 ? 14.562 7.700 -13.663 1.00 64.69 201 PHE A N 1
ATOM 1628 C CA . PHE A 1 201 ? 15.661 7.234 -12.823 1.00 64.69 201 PHE A CA 1
ATOM 1629 C C . PHE A 1 201 ? 16.065 5.800 -13.173 1.00 64.69 201 PHE A C 1
ATOM 1631 O O . PHE A 1 201 ? 17.245 5.524 -13.372 1.00 64.69 201 PHE A O 1
ATOM 1638 N N . ASN A 1 202 ? 15.100 4.894 -13.317 1.00 64.06 202 ASN A N 1
ATOM 1639 C CA . ASN A 1 202 ? 15.390 3.487 -13.579 1.00 64.06 202 ASN A CA 1
ATOM 1640 C C . ASN A 1 202 ? 15.900 3.247 -15.003 1.00 64.06 202 ASN A C 1
ATOM 1642 O O . ASN A 1 202 ? 16.869 2.510 -15.176 1.00 64.06 202 ASN A O 1
ATOM 1646 N N . LYS A 1 203 ? 15.378 3.961 -16.010 1.00 65.00 203 LYS A N 1
ATOM 1647 C CA . LYS A 1 203 ? 15.967 3.967 -17.363 1.00 65.00 203 LYS A CA 1
ATOM 1648 C C . LYS A 1 203 ? 17.427 4.411 -17.359 1.00 65.00 203 LYS A C 1
ATOM 1650 O O . LYS A 1 203 ? 18.241 3.867 -18.107 1.00 65.00 203 LYS A O 1
ATOM 1655 N N . LEU A 1 204 ? 17.772 5.391 -16.529 1.00 61.56 204 LEU A N 1
ATOM 1656 C CA . LEU A 1 204 ? 19.146 5.866 -16.413 1.00 61.56 204 LEU A CA 1
ATOM 1657 C C . LEU A 1 204 ? 20.029 4.897 -15.617 1.00 61.56 204 LEU A C 1
ATOM 1659 O O . LEU A 1 204 ? 21.186 4.710 -15.993 1.00 61.56 204 LEU A O 1
ATOM 1663 N N . HIS A 1 205 ? 19.492 4.270 -14.566 1.00 64.31 205 HIS A N 1
ATOM 1664 C CA . HIS A 1 205 ? 20.255 3.434 -13.638 1.00 64.31 205 HIS A CA 1
ATOM 1665 C C . HIS A 1 205 ? 20.451 1.986 -14.116 1.00 64.31 205 HIS A C 1
ATOM 1667 O O . HIS A 1 205 ? 21.501 1.397 -13.850 1.00 64.31 205 HIS A O 1
ATOM 1673 N N . TYR A 1 206 ? 19.469 1.427 -14.824 1.00 63.91 206 TYR A N 1
ATOM 1674 C CA . TYR A 1 206 ? 19.451 0.037 -15.294 1.00 63.91 206 TYR A CA 1
ATOM 1675 C C . TYR A 1 206 ? 19.449 -0.095 -16.827 1.00 63.91 206 TYR A C 1
ATOM 1677 O O . TYR A 1 206 ? 19.720 -1.176 -17.353 1.00 63.91 206 TYR A O 1
ATOM 1685 N N . GLY A 1 207 ? 19.175 0.983 -17.572 1.00 58.62 207 GLY A N 1
ATOM 1686 C CA . GLY A 1 207 ? 19.215 0.969 -19.036 1.00 58.62 207 GLY A CA 1
ATOM 1687 C C . GLY A 1 207 ? 20.634 0.785 -19.593 1.00 58.62 207 GLY A C 1
ATOM 1688 O O . GLY A 1 207 ? 21.602 1.351 -19.092 1.00 58.62 207 GLY A O 1
ATOM 1689 N N . ARG A 1 208 ? 20.759 0.019 -20.685 1.00 49.28 208 ARG A N 1
ATOM 1690 C CA . ARG A 1 208 ? 22.026 -0.452 -21.296 1.00 49.28 208 ARG A CA 1
ATOM 1691 C C . ARG A 1 208 ? 22.962 0.617 -21.906 1.00 49.28 208 ARG A C 1
ATOM 1693 O O . ARG A 1 208 ? 23.888 0.248 -22.622 1.00 49.28 208 ARG A O 1
ATOM 1700 N N . GLN A 1 209 ? 22.776 1.915 -21.670 1.00 50.28 209 GLN A N 1
ATOM 1701 C CA . GLN A 1 209 ? 23.625 2.958 -22.271 1.00 50.28 209 GLN A CA 1
ATOM 1702 C C . GLN A 1 209 ? 24.464 3.694 -21.221 1.00 50.28 209 GLN A C 1
ATOM 1704 O O . GLN A 1 209 ? 23.960 4.495 -20.440 1.00 50.28 209 GLN A O 1
ATOM 1709 N N . GLN A 1 210 ? 25.767 3.406 -21.234 1.00 49.38 210 GLN A N 1
ATOM 1710 C CA . GLN A 1 210 ? 26.792 4.035 -20.405 1.00 49.38 210 GLN A CA 1
ATOM 1711 C C . GLN A 1 210 ? 27.149 5.427 -20.957 1.00 49.38 210 GLN A C 1
ATOM 1713 O O . GLN A 1 210 ? 27.851 5.525 -21.960 1.00 49.38 210 GLN A O 1
ATOM 1718 N N . SER A 1 211 ? 26.727 6.510 -20.298 1.00 55.38 211 SER A N 1
ATOM 1719 C CA . SER A 1 211 ? 27.403 7.811 -20.428 1.00 55.38 211 SER A CA 1
ATOM 1720 C C . SER A 1 211 ? 27.582 8.463 -19.054 1.00 55.38 211 SER A C 1
ATOM 1722 O O . SER A 1 211 ? 26.732 8.328 -18.173 1.00 55.38 211 SER A O 1
ATOM 1724 N N . ARG A 1 212 ? 28.722 9.143 -18.862 1.00 54.62 212 ARG A N 1
ATOM 1725 C CA . ARG A 1 212 ? 29.101 9.826 -17.608 1.00 54.62 212 ARG A CA 1
ATOM 1726 C C . ARG A 1 212 ? 28.229 11.052 -17.296 1.00 54.62 212 ARG A C 1
ATOM 1728 O O . ARG A 1 212 ? 28.184 11.469 -16.147 1.00 54.62 212 ARG A O 1
ATOM 1735 N N . ASP A 1 213 ? 27.480 11.563 -18.272 1.00 58.38 213 ASP A N 1
ATOM 1736 C CA . ASP A 1 213 ? 26.600 12.732 -18.107 1.00 58.38 213 ASP A CA 1
ATOM 1737 C C . ASP A 1 213 ? 25.310 12.427 -17.321 1.00 58.38 213 ASP A C 1
ATOM 1739 O O . ASP A 1 213 ? 24.598 13.338 -16.902 1.00 58.38 213 ASP A O 1
ATOM 1743 N N . ARG A 1 214 ? 25.015 11.146 -17.057 1.00 66.81 214 ARG A N 1
ATOM 1744 C CA . ARG A 1 214 ? 23.781 10.726 -16.375 1.00 66.81 214 ARG A CA 1
ATOM 1745 C C . ARG A 1 214 ? 23.780 10.957 -14.870 1.00 66.81 214 ARG A C 1
ATOM 1747 O O . ARG A 1 214 ? 22.703 11.003 -14.291 1.00 66.81 214 ARG A O 1
ATOM 1754 N N . GLU A 1 215 ? 24.933 11.094 -14.212 1.00 64.94 215 GLU A N 1
ATOM 1755 C CA . GLU A 1 215 ? 24.959 11.241 -12.747 1.00 64.94 215 GLU A CA 1
ATOM 1756 C C . GLU A 1 215 ? 24.242 12.515 -12.285 1.00 64.94 215 GLU A C 1
ATOM 1758 O O . GLU A 1 215 ? 23.444 12.455 -11.353 1.00 64.94 215 GLU A O 1
ATOM 1763 N N . GLY A 1 216 ? 24.453 13.645 -12.967 1.00 68.19 216 GLY A N 1
ATOM 1764 C CA . GLY A 1 216 ? 23.774 14.903 -12.641 1.00 68.19 216 GLY A CA 1
ATOM 1765 C C . GLY A 1 216 ? 22.261 14.836 -12.861 1.00 68.19 216 GLY A C 1
ATOM 1766 O O . GLY A 1 216 ? 21.489 15.292 -12.016 1.00 68.19 216 GLY A O 1
ATOM 1767 N N . GLU A 1 217 ? 21.827 14.209 -13.957 1.00 68.06 217 GLU A N 1
ATOM 1768 C CA . GLU A 1 217 ? 20.407 13.979 -14.236 1.00 68.06 217 GLU A CA 1
ATOM 1769 C C . GLU A 1 217 ? 19.789 13.071 -13.178 1.00 68.06 217 GLU A C 1
ATOM 1771 O O . GLU A 1 217 ? 18.807 13.455 -12.551 1.00 68.06 217 GLU A O 1
ATOM 1776 N N . ILE A 1 218 ? 20.415 11.925 -12.900 1.00 66.38 218 ILE A N 1
ATOM 1777 C CA . ILE A 1 218 ? 19.999 10.978 -11.865 1.00 66.38 218 ILE A CA 1
ATOM 1778 C C . ILE A 1 218 ? 19.824 11.687 -10.514 1.00 66.38 218 ILE A C 1
ATOM 1780 O O . ILE A 1 218 ? 18.779 11.533 -9.883 1.00 66.38 218 ILE A O 1
ATOM 1784 N N . GLN A 1 219 ? 20.798 12.495 -10.082 1.00 66.94 219 GLN A N 1
ATOM 1785 C CA . GLN A 1 219 ? 20.705 13.230 -8.814 1.00 66.94 219 GLN A CA 1
ATOM 1786 C C . GLN A 1 219 ? 19.562 14.255 -8.807 1.00 66.94 219 GLN A C 1
ATOM 1788 O O . GLN A 1 219 ? 18.892 14.417 -7.788 1.00 66.94 219 GLN A O 1
ATOM 1793 N N . ASN A 1 220 ? 19.281 14.904 -9.939 1.00 72.88 220 ASN A N 1
ATOM 1794 C CA . ASN A 1 220 ? 18.153 15.827 -10.067 1.00 72.88 220 ASN A CA 1
ATOM 1795 C C . ASN A 1 220 ? 16.798 15.101 -9.956 1.00 72.88 220 ASN A C 1
ATOM 1797 O O . ASN A 1 220 ? 15.937 15.526 -9.184 1.00 72.88 220 ASN A O 1
ATOM 1801 N N . LEU A 1 221 ? 16.612 13.976 -10.665 1.00 70.00 221 LEU A N 1
ATOM 1802 C CA . LEU A 1 221 ? 15.381 13.172 -10.560 1.00 70.00 221 LEU A CA 1
ATOM 1803 C C . LEU A 1 221 ? 15.161 12.699 -9.116 1.00 70.00 221 LEU A C 1
ATOM 1805 O O . LEU A 1 221 ? 14.057 12.793 -8.582 1.00 70.00 221 LEU A O 1
ATOM 1809 N N . LEU A 1 222 ? 16.234 12.245 -8.466 1.00 66.06 222 LEU A N 1
ATOM 1810 C CA . LEU A 1 222 ? 16.215 11.795 -7.078 1.00 66.06 222 LEU A CA 1
ATOM 1811 C C . LEU A 1 222 ? 15.855 12.909 -6.094 1.00 66.06 222 LEU A C 1
ATOM 1813 O O . LEU A 1 222 ? 15.090 12.665 -5.160 1.00 66.06 222 LEU A O 1
ATOM 1817 N N . GLY A 1 223 ? 16.372 14.122 -6.308 1.00 70.31 223 GLY A N 1
ATOM 1818 C CA . GLY A 1 223 ? 16.006 15.297 -5.518 1.00 70.31 223 GLY A CA 1
ATOM 1819 C C . GLY A 1 223 ? 14.503 15.561 -5.580 1.00 70.31 223 GLY A C 1
ATOM 1820 O O . GLY A 1 223 ? 13.854 15.673 -4.542 1.00 70.31 223 GLY A O 1
ATOM 1821 N N . LYS A 1 224 ? 13.927 15.538 -6.788 1.00 73.81 224 LYS A N 1
ATOM 1822 C CA . LYS A 1 224 ? 12.482 15.722 -6.994 1.00 73.81 224 LYS A CA 1
ATOM 1823 C C . LYS A 1 224 ? 11.652 14.628 -6.326 1.00 73.81 224 LYS A C 1
ATOM 1825 O O . LYS A 1 224 ? 10.644 14.936 -5.695 1.00 73.81 224 LYS A O 1
ATOM 1830 N N . MET A 1 225 ? 12.094 13.370 -6.398 1.00 71.88 225 MET A N 1
ATOM 1831 C CA . MET A 1 225 ? 11.441 12.257 -5.699 1.00 71.88 225 MET A CA 1
ATOM 1832 C C . MET A 1 225 ? 11.493 12.411 -4.174 1.00 71.88 225 MET A C 1
ATOM 1834 O O . MET A 1 225 ? 10.484 12.168 -3.519 1.00 71.88 225 MET A O 1
ATOM 1838 N N . SER A 1 226 ? 12.635 12.823 -3.602 1.00 73.31 226 SER A N 1
ATOM 1839 C CA . SER A 1 226 ? 12.766 13.032 -2.149 1.00 73.31 226 SER A CA 1
ATOM 1840 C C . SER A 1 226 ? 11.850 14.154 -1.675 1.00 73.31 226 SER A C 1
ATOM 1842 O O . SER A 1 226 ? 11.063 13.938 -0.762 1.00 73.31 226 SER A O 1
ATOM 1844 N N . THR A 1 227 ? 11.884 15.314 -2.342 1.00 76.19 227 THR A N 1
ATOM 1845 C CA . THR A 1 227 ? 11.011 16.451 -2.011 1.00 76.19 227 THR A CA 1
ATOM 1846 C C . THR A 1 227 ? 9.539 16.082 -2.125 1.00 76.19 227 THR A C 1
ATOM 1848 O O . THR A 1 227 ? 8.738 16.492 -1.291 1.00 76.19 227 THR A O 1
ATOM 1851 N N . TYR A 1 228 ? 9.176 15.287 -3.134 1.00 75.56 228 TYR A N 1
ATOM 1852 C CA . TYR A 1 228 ? 7.810 14.812 -3.278 1.00 75.56 228 TYR A CA 1
ATOM 1853 C C . TYR A 1 228 ? 7.3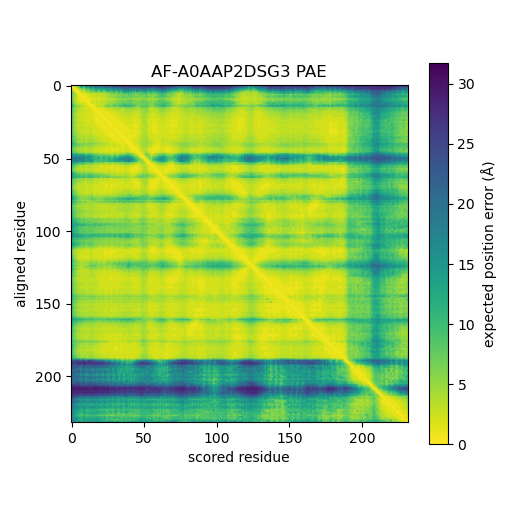98 13.901 -2.119 1.00 75.56 228 TYR A C 1
ATOM 1855 O O . TYR A 1 228 ? 6.396 14.183 -1.473 1.00 75.56 228 TYR A O 1
ATOM 1863 N N . ILE A 1 229 ? 8.182 12.860 -1.817 1.00 69.81 229 ILE A N 1
ATOM 1864 C CA . ILE A 1 229 ? 7.895 11.928 -0.715 1.00 69.81 229 ILE A CA 1
ATOM 1865 C C . ILE A 1 229 ? 7.825 12.660 0.632 1.00 69.81 229 ILE A C 1
ATOM 1867 O O . ILE A 1 229 ? 6.970 12.348 1.452 1.00 69.81 229 ILE A O 1
ATOM 1871 N N . GLU A 1 230 ? 8.705 13.631 0.863 1.00 73.88 230 GLU A N 1
ATOM 1872 C CA . GLU A 1 230 ? 8.732 14.435 2.091 1.00 73.88 230 GLU A CA 1
ATOM 1873 C C . GLU A 1 230 ? 7.557 15.423 2.188 1.00 73.88 230 GLU A C 1
ATOM 1875 O O . GLU A 1 230 ? 7.226 15.869 3.285 1.00 73.88 230 GLU A O 1
ATOM 1880 N N . GLY A 1 231 ? 6.924 15.764 1.061 1.00 67.38 231 GLY A N 1
ATOM 1881 C CA . GLY A 1 231 ? 5.751 16.636 0.995 1.00 67.38 231 GLY A CA 1
ATOM 1882 C C . GLY A 1 231 ? 4.397 15.919 1.091 1.00 67.38 231 GLY A C 1
ATOM 1883 O O . GLY A 1 231 ? 3.368 16.598 1.034 1.00 67.38 231 GLY A O 1
ATOM 1884 N N . LEU A 1 232 ? 4.379 14.583 1.190 1.00 64.75 232 LEU A N 1
ATOM 1885 C CA . LEU A 1 232 ? 3.173 13.740 1.297 1.00 64.75 232 LEU A CA 1
ATOM 1886 C C . LEU A 1 232 ? 2.731 13.489 2.744 1.00 64.75 232 LEU A C 1
ATOM 1888 O O . LEU A 1 232 ? 1.497 13.324 2.942 1.00 64.75 232 LEU A O 1
#

Mean predicted aligned error: 7.09 Å

Solvent-accessible surface area (backbone atoms only — not comparable to full-atom values): 12969 Å² total; per-residue (Å²): 131,85,80,84,72,50,69,57,56,54,61,67,36,83,90,30,53,64,61,48,48,55,50,53,52,56,49,51,53,50,46,45,51,51,46,28,55,77,67,74,48,66,70,47,77,45,76,47,92,62,80,81,75,54,37,44,37,39,41,32,46,85,81,78,50,55,38,39,26,28,74,46,78,46,51,72,90,59,85,79,59,58,41,84,39,37,30,58,32,50,29,48,26,37,94,47,14,63,42,72,74,42,64,52,89,77,31,33,87,51,36,24,26,40,41,36,39,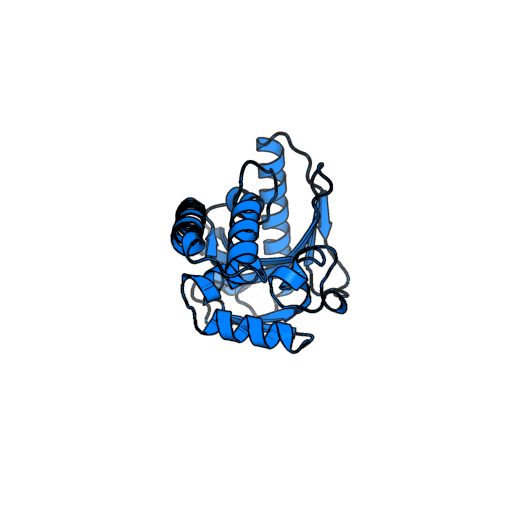38,37,45,69,36,77,89,78,73,44,75,49,74,45,44,25,39,32,29,33,67,52,35,48,45,36,24,73,70,69,57,34,63,70,35,48,54,43,53,56,46,57,73,69,64,45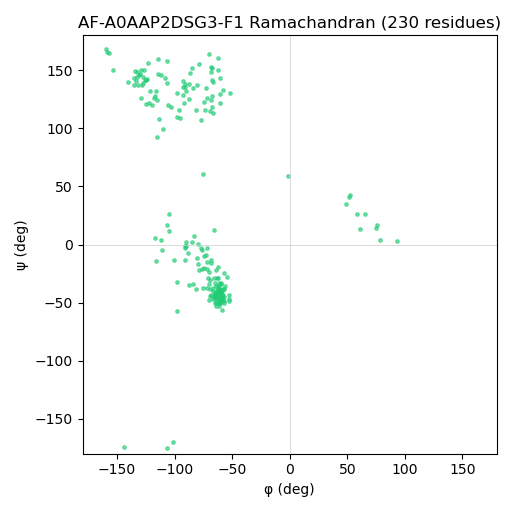,69,57,41,76,46,50,57,83,60,42,45,74,33,79,43,57,62,39,50,39,45,74,75,59,44,86,74,83,63,59,60,69,55,38,51,50,55,40,33,46,65,75,56,36,97,69,91,62,86,75,46,60,64,53,43,53,51,40,50,50,54,48,51,56,49,62,76,71,57

Radius of gyration: 18.75 Å; Cα contacts (8 Å, |Δi|>4): 363; chains: 1; bounding box: 52×33×57 Å